Protein AF-A0AAN0JIW9-F1 (afdb_monomer_lite)

Structure (mmCIF, N/CA/C/O backbone):
data_AF-A0AAN0JIW9-F1
#
_entry.id   AF-A0AAN0JIW9-F1
#
loop_
_atom_site.group_PDB
_atom_site.id
_atom_site.type_symbol
_atom_site.label_atom_id
_atom_site.label_alt_id
_atom_site.label_comp_id
_atom_site.label_asym_id
_atom_site.label_entity_id
_atom_site.label_seq_id
_atom_site.pdbx_PDB_ins_code
_atom_site.Cartn_x
_atom_site.Cartn_y
_atom_site.Cartn_z
_atom_site.occupancy
_atom_site.B_iso_or_equiv
_atom_site.auth_seq_id
_atom_site.auth_comp_id
_atom_site.auth_asym_id
_atom_site.auth_atom_id
_atom_site.pdbx_PDB_model_num
ATOM 1 N N . MET A 1 1 ? 88.650 8.697 -18.182 1.00 42.62 1 MET A N 1
ATOM 2 C CA . MET A 1 1 ? 87.633 8.289 -19.179 1.00 42.62 1 MET A CA 1
ATOM 3 C C . MET A 1 1 ? 86.318 8.037 -18.457 1.00 42.62 1 MET A C 1
ATOM 5 O O . MET A 1 1 ? 86.250 7.143 -17.627 1.00 42.62 1 MET A O 1
ATOM 9 N N . GLN A 1 2 ? 85.323 8.894 -18.687 1.00 37.44 2 GLN A N 1
ATOM 10 C CA . GLN A 1 2 ? 84.011 8.845 -18.036 1.00 37.44 2 GLN A CA 1
ATOM 11 C C . GLN A 1 2 ? 83.142 7.731 -18.636 1.00 37.44 2 GLN A C 1
ATOM 13 O O . GLN A 1 2 ? 82.934 7.684 -19.847 1.00 37.44 2 GLN A O 1
ATOM 18 N N . TYR A 1 3 ? 82.604 6.868 -17.775 1.00 39.34 3 TYR A N 1
ATOM 19 C CA . TYR A 1 3 ? 81.569 5.895 -18.118 1.00 39.34 3 TYR A CA 1
ATOM 20 C C . TYR A 1 3 ? 80.253 6.621 -18.448 1.00 39.34 3 TYR A C 1
ATOM 22 O O . TYR A 1 3 ? 79.642 7.245 -17.580 1.00 39.34 3 TYR A O 1
ATOM 30 N N . ARG A 1 4 ? 79.785 6.525 -19.699 1.00 38.59 4 ARG A N 1
ATOM 31 C CA . ARG A 1 4 ? 78.405 6.876 -20.075 1.00 38.59 4 ARG A CA 1
ATOM 32 C C . ARG A 1 4 ? 77.489 5.696 -19.747 1.00 38.59 4 ARG A C 1
ATOM 34 O O . ARG A 1 4 ? 77.547 4.669 -20.415 1.00 38.59 4 ARG A O 1
ATOM 41 N N . MET A 1 5 ? 76.632 5.858 -18.742 1.00 40.59 5 MET A N 1
ATOM 42 C CA . MET A 1 5 ? 75.519 4.940 -18.484 1.00 40.59 5 MET A CA 1
ATOM 43 C C . MET A 1 5 ? 74.435 5.042 -19.572 1.00 40.59 5 MET A C 1
ATOM 45 O O . MET A 1 5 ? 74.217 6.130 -20.119 1.00 40.59 5 MET A O 1
ATOM 49 N N . PRO A 1 6 ? 73.718 3.943 -19.876 1.00 43.88 6 PRO A N 1
ATOM 50 C CA . PRO A 1 6 ? 72.612 3.965 -20.817 1.00 43.88 6 PRO A CA 1
ATOM 51 C C . PRO A 1 6 ? 71.404 4.721 -20.247 1.00 43.88 6 PRO A C 1
ATOM 53 O O . PRO A 1 6 ? 71.152 4.768 -19.042 1.00 43.88 6 PRO A O 1
ATOM 56 N N . ARG A 1 7 ? 70.676 5.359 -21.166 1.00 43.53 7 ARG A N 1
ATOM 57 C CA . ARG A 1 7 ? 69.535 6.245 -20.921 1.00 43.53 7 ARG A CA 1
ATOM 58 C C . ARG A 1 7 ? 68.443 5.538 -20.112 1.00 43.53 7 ARG A C 1
ATOM 60 O O . ARG A 1 7 ? 68.036 4.429 -20.443 1.00 43.53 7 ARG A O 1
ATOM 67 N N . LYS A 1 8 ? 67.937 6.242 -19.093 1.00 40.25 8 LYS A N 1
ATOM 68 C CA . LYS A 1 8 ? 66.734 5.905 -18.322 1.00 40.25 8 LYS A CA 1
ATOM 69 C C . LYS A 1 8 ? 65.598 5.506 -19.272 1.00 40.25 8 LYS A C 1
ATOM 71 O O . LYS A 1 8 ? 65.106 6.351 -20.018 1.00 40.25 8 LYS A O 1
ATOM 76 N N . PHE A 1 9 ? 65.157 4.250 -19.205 1.00 38.69 9 PHE A N 1
ATOM 77 C CA . PHE A 1 9 ? 63.830 3.871 -19.679 1.00 38.69 9 PHE A CA 1
ATOM 78 C C . PHE A 1 9 ? 62.812 4.673 -18.868 1.00 38.69 9 PHE A C 1
ATOM 80 O O . PHE A 1 9 ? 62.757 4.580 -17.639 1.00 38.69 9 PHE A O 1
ATOM 87 N N . SER A 1 10 ? 62.064 5.533 -19.551 1.00 42.56 10 SER A N 1
ATOM 88 C CA . SER A 1 10 ? 61.001 6.309 -18.938 1.00 42.56 10 SER A CA 1
ATOM 89 C C . SER A 1 10 ? 59.919 5.357 -18.433 1.00 42.56 10 SER A C 1
ATOM 91 O O . SER A 1 10 ? 59.437 4.476 -19.145 1.00 42.56 10 SER A O 1
ATOM 93 N N . LEU A 1 11 ? 59.528 5.547 -17.174 1.00 40.69 11 LEU A N 1
ATOM 94 C CA . LEU A 1 11 ? 58.302 5.003 -16.610 1.00 40.69 11 LEU A CA 1
ATOM 95 C C . LEU A 1 11 ? 57.127 5.560 -17.421 1.00 40.69 11 LEU A C 1
ATOM 97 O O . LEU A 1 11 ? 56.578 6.614 -17.099 1.00 40.69 11 LEU A O 1
ATOM 101 N N . CYS A 1 12 ? 56.734 4.854 -18.482 1.00 41.09 12 CYS A N 1
ATOM 102 C CA . CYS A 1 12 ? 55.455 5.057 -19.141 1.00 41.09 12 CYS A CA 1
ATOM 103 C C . CYS A 1 12 ? 54.357 4.601 -18.167 1.00 41.09 12 CYS A C 1
ATOM 105 O O . CYS A 1 12 ? 53.925 3.455 -18.146 1.00 41.09 12 CYS A O 1
ATOM 107 N N . SER A 1 13 ? 54.010 5.514 -17.256 1.00 45.62 13 SER A N 1
ATOM 108 C CA . SER A 1 13 ? 52.676 5.764 -16.721 1.00 45.62 13 SER A CA 1
ATOM 109 C C . SER A 1 13 ? 51.758 4.534 -16.642 1.00 45.62 13 SER A C 1
ATOM 111 O O . SER A 1 13 ? 51.043 4.188 -17.584 1.00 45.62 13 SER A O 1
ATOM 113 N N . LYS A 1 14 ? 51.647 3.951 -15.440 1.00 47.56 14 LYS A N 1
ATOM 114 C CA . LYS A 1 14 ? 50.572 3.002 -15.079 1.00 47.56 14 LYS A CA 1
ATOM 115 C C . LYS A 1 14 ? 49.162 3.530 -15.430 1.00 47.56 14 LYS A C 1
ATOM 117 O O . LYS A 1 14 ? 48.239 2.730 -15.567 1.00 47.56 14 LYS A O 1
ATOM 122 N N . LYS A 1 15 ? 48.982 4.853 -15.593 1.00 44.25 15 LYS A N 1
ATOM 123 C CA . LYS A 1 15 ? 47.737 5.469 -16.085 1.00 44.25 15 LYS A CA 1
ATOM 124 C C . LYS A 1 15 ? 47.498 5.184 -17.575 1.00 44.25 15 LYS A C 1
ATOM 126 O O . LYS A 1 15 ? 46.389 4.786 -17.910 1.00 44.25 15 LYS A O 1
ATOM 131 N N . HIS A 1 16 ? 48.512 5.291 -18.439 1.00 44.16 16 HIS A N 1
ATOM 132 C CA . HIS A 1 16 ? 48.378 4.967 -19.868 1.00 44.16 16 HIS A CA 1
ATOM 133 C C . HIS A 1 16 ? 48.121 3.476 -20.098 1.00 44.16 16 HIS A C 1
ATOM 135 O O . HIS A 1 16 ? 47.286 3.127 -20.926 1.00 44.16 16 HIS A O 1
ATOM 141 N N . PHE A 1 17 ? 48.738 2.596 -19.304 1.00 42.75 17 PHE A N 1
ATOM 142 C CA . PHE A 1 17 ? 48.470 1.158 -19.386 1.00 42.75 17 PHE A CA 1
ATOM 143 C C . PHE A 1 17 ? 47.023 0.814 -18.985 1.00 42.75 17 PHE A C 1
ATOM 145 O O . PHE A 1 17 ? 46.323 0.150 -19.746 1.00 42.75 17 PHE A O 1
ATOM 152 N N . LYS A 1 18 ? 46.516 1.346 -17.861 1.00 49.81 18 LYS A N 1
ATOM 153 C CA . LYS A 1 18 ? 45.107 1.162 -17.452 1.00 49.81 18 LYS A CA 1
ATOM 154 C C . LYS A 1 18 ? 44.111 1.759 -18.455 1.00 49.81 18 LYS A C 1
ATOM 156 O O . LYS A 1 18 ? 43.059 1.171 -18.690 1.00 49.81 18 LYS A O 1
ATOM 161 N N . GLN A 1 19 ? 44.438 2.904 -19.053 1.00 51.25 19 GLN A N 1
ATOM 162 C CA . GLN A 1 19 ? 43.612 3.538 -20.081 1.00 51.25 19 GLN A CA 1
ATOM 163 C C . GLN A 1 19 ? 43.587 2.703 -21.370 1.00 51.25 19 GLN A C 1
ATOM 165 O O . GLN A 1 19 ? 42.509 2.438 -21.893 1.00 51.25 19 GLN A O 1
ATOM 170 N N . SER A 1 20 ? 44.736 2.168 -21.795 1.00 52.69 20 SER A N 1
ATOM 171 C CA . SER A 1 20 ? 44.829 1.258 -22.944 1.00 52.69 20 SER A CA 1
ATOM 172 C C . SER A 1 20 ? 44.086 -0.066 -22.720 1.00 52.69 20 SER A C 1
ATOM 174 O O . SER A 1 20 ? 43.370 -0.524 -23.605 1.00 52.69 20 SER A O 1
ATOM 176 N N . GLN A 1 21 ? 44.157 -0.655 -21.519 1.00 54.72 21 GLN A N 1
ATOM 177 C CA . GLN A 1 21 ? 43.398 -1.864 -21.174 1.00 54.72 21 GLN A CA 1
ATOM 178 C C . GLN A 1 21 ? 41.886 -1.614 -21.190 1.00 54.72 21 GLN A C 1
ATOM 180 O O . GLN A 1 21 ? 41.125 -2.456 -21.670 1.00 54.72 21 GLN A O 1
ATOM 185 N N . LYS A 1 22 ? 41.446 -0.446 -20.706 1.00 58.47 22 LYS A N 1
ATOM 186 C CA . LYS A 1 22 ? 40.038 -0.039 -20.754 1.00 58.47 22 LYS A CA 1
ATOM 187 C C . LYS A 1 22 ? 39.561 0.144 -22.197 1.00 58.47 22 LYS A C 1
ATOM 189 O O . LYS A 1 22 ? 38.490 -0.347 -22.531 1.00 58.47 22 LYS A O 1
ATOM 194 N N . GLU A 1 23 ? 40.362 0.771 -23.057 1.00 57.78 23 GLU A N 1
ATOM 195 C CA . GLU A 1 23 ? 40.050 0.948 -24.484 1.00 57.78 23 GLU A CA 1
ATOM 196 C C . GLU A 1 23 ? 40.003 -0.378 -25.258 1.00 57.78 23 GLU A C 1
ATOM 198 O O . GLU A 1 23 ? 39.099 -0.586 -26.068 1.00 57.78 23 GLU A O 1
ATOM 203 N N . VAL A 1 24 ? 40.930 -1.305 -24.994 1.00 58.94 24 VAL A N 1
ATOM 204 C CA . VAL A 1 24 ? 40.930 -2.647 -25.605 1.00 58.94 24 VAL A CA 1
ATOM 205 C C . VAL A 1 24 ? 39.706 -3.452 -25.163 1.00 58.94 24 VAL A C 1
ATOM 207 O O . VAL A 1 24 ? 39.038 -4.055 -26.003 1.00 58.94 24 VAL A O 1
ATOM 210 N N . SER A 1 25 ? 39.373 -3.418 -23.870 1.00 61.28 25 SER A N 1
ATOM 211 C CA . SER A 1 25 ? 38.171 -4.057 -23.322 1.00 61.28 25 SER A CA 1
ATOM 212 C C . SER A 1 25 ? 36.894 -3.509 -23.972 1.00 61.28 25 SER A C 1
ATOM 214 O O . SER A 1 25 ? 36.059 -4.278 -24.440 1.00 61.28 25 SER A O 1
ATOM 216 N N . LEU A 1 26 ? 36.792 -2.184 -24.123 1.00 59.59 26 LEU A N 1
ATOM 217 C CA . LEU A 1 26 ? 35.643 -1.537 -24.762 1.00 59.59 26 LEU A CA 1
ATOM 218 C C . LEU A 1 26 ? 35.503 -1.934 -26.242 1.00 59.59 26 LEU A C 1
ATOM 220 O O . LEU A 1 26 ? 34.410 -2.254 -26.702 1.00 59.59 26 LEU A O 1
ATOM 224 N N . ARG A 1 27 ? 36.617 -1.993 -26.988 1.00 61.84 27 ARG A N 1
ATOM 225 C CA . ARG A 1 27 ? 36.624 -2.450 -28.392 1.00 61.84 27 ARG A CA 1
ATOM 226 C C . ARG A 1 27 ? 36.175 -3.905 -28.539 1.00 61.84 27 ARG A C 1
ATOM 228 O O . ARG A 1 27 ? 35.487 -4.231 -29.506 1.00 61.84 27 ARG A O 1
ATOM 235 N N . LEU A 1 28 ? 36.559 -4.781 -27.607 1.00 62.72 28 LEU A N 1
ATOM 236 C CA . LEU A 1 28 ? 36.108 -6.177 -27.587 1.00 62.72 28 LEU A CA 1
ATOM 237 C C . LEU A 1 28 ? 34.603 -6.276 -27.313 1.00 62.72 28 LEU A C 1
ATOM 239 O O . LEU A 1 28 ? 33.916 -7.050 -27.980 1.00 62.72 28 LEU A O 1
ATOM 243 N N . SER A 1 29 ? 34.078 -5.464 -26.397 1.00 69.19 29 SER A N 1
ATOM 244 C CA . SER A 1 29 ? 32.644 -5.431 -26.100 1.00 69.19 29 SER A CA 1
ATOM 245 C C . SER A 1 29 ? 31.810 -4.885 -27.266 1.00 69.19 29 SER A C 1
ATOM 247 O O . SER A 1 29 ? 30.782 -5.471 -27.596 1.00 69.19 29 SER A O 1
ATOM 249 N N . ILE A 1 30 ? 32.295 -3.871 -27.995 1.00 69.81 30 ILE A N 1
ATOM 250 C CA . ILE A 1 30 ? 31.642 -3.374 -29.223 1.00 69.81 30 ILE A CA 1
ATOM 251 C C . ILE A 1 30 ? 31.544 -4.479 -30.287 1.00 69.81 30 ILE A C 1
ATOM 253 O O . ILE A 1 30 ? 30.487 -4.671 -30.890 1.00 69.81 30 ILE A O 1
ATOM 257 N N . LYS A 1 31 ? 32.619 -5.256 -30.495 1.00 73.75 31 LYS A N 1
ATOM 258 C CA . LYS A 1 31 ? 32.589 -6.411 -31.413 1.00 73.75 31 LYS A CA 1
ATOM 259 C C . LYS A 1 31 ? 31.573 -7.466 -30.967 1.00 73.75 31 LYS A C 1
ATOM 261 O O . LYS A 1 31 ? 30.848 -7.995 -31.808 1.00 73.75 31 LYS A O 1
ATOM 266 N N . LYS A 1 32 ? 31.486 -7.744 -29.661 1.00 74.94 32 LYS A N 1
ATOM 267 C CA . LYS A 1 32 ? 30.489 -8.667 -29.096 1.00 74.94 32 LYS A CA 1
ATOM 268 C C . LYS A 1 32 ? 29.059 -8.177 -29.319 1.00 74.94 32 LYS A C 1
ATOM 270 O O . LYS A 1 32 ? 28.222 -8.965 -29.739 1.00 74.94 32 LYS A O 1
ATOM 275 N N . ILE A 1 33 ? 28.779 -6.892 -29.120 1.00 76.44 33 ILE A N 1
ATOM 276 C CA . ILE A 1 33 ? 27.449 -6.312 -29.369 1.00 76.44 33 ILE A CA 1
ATOM 277 C C . ILE A 1 33 ? 27.071 -6.382 -30.841 1.00 76.44 33 ILE A C 1
ATOM 279 O O . ILE A 1 33 ? 25.935 -6.716 -31.172 1.00 76.44 33 ILE A O 1
ATOM 283 N N . HIS A 1 34 ? 28.022 -6.107 -31.734 1.00 77.25 34 HIS A N 1
ATOM 284 C CA . HIS A 1 34 ? 27.792 -6.240 -33.166 1.00 77.25 34 HIS A CA 1
ATOM 285 C C . HIS A 1 34 ? 27.466 -7.691 -33.556 1.00 77.25 34 HIS A C 1
ATOM 287 O O . HIS A 1 34 ? 26.529 -7.934 -34.312 1.00 77.25 34 HIS A O 1
ATOM 293 N N . TYR A 1 35 ? 28.178 -8.662 -32.980 1.00 79.25 35 TYR A N 1
ATOM 294 C CA . TYR A 1 35 ? 27.878 -10.083 -33.153 1.00 79.25 35 TYR A CA 1
ATOM 295 C C . TYR A 1 35 ? 26.494 -10.468 -32.603 1.00 79.25 35 TYR A C 1
ATOM 297 O O . TYR A 1 35 ? 25.723 -11.130 -33.299 1.00 79.25 35 TYR A O 1
ATOM 305 N N . LEU A 1 36 ? 26.148 -10.013 -31.393 1.00 76.12 36 LEU A N 1
ATOM 306 C CA . LEU A 1 36 ? 24.828 -10.235 -30.793 1.00 76.12 36 LEU A CA 1
ATOM 307 C C . LEU A 1 36 ? 23.719 -9.651 -31.673 1.00 76.12 36 LEU A C 1
ATOM 309 O O . LEU A 1 36 ? 22.722 -10.320 -31.916 1.00 76.12 36 LEU A O 1
ATOM 313 N N . LYS A 1 37 ? 23.915 -8.448 -32.226 1.00 77.75 37 LYS A N 1
ATOM 314 C CA . LYS A 1 37 ? 22.978 -7.818 -33.165 1.00 77.75 37 LYS A CA 1
ATOM 315 C C . LYS A 1 37 ? 22.695 -8.700 -34.382 1.00 77.75 37 LYS A C 1
ATOM 317 O O . LYS A 1 37 ? 21.529 -8.905 -34.704 1.00 77.75 37 LYS A O 1
ATOM 322 N N . ILE A 1 38 ? 23.733 -9.228 -35.032 1.00 78.19 38 ILE A N 1
ATOM 323 C CA . ILE A 1 38 ? 23.578 -10.095 -36.212 1.00 78.19 38 ILE A CA 1
ATOM 324 C C . ILE A 1 38 ? 22.828 -11.378 -35.840 1.00 78.19 38 ILE A C 1
ATOM 326 O O . ILE A 1 38 ? 21.886 -11.759 -36.529 1.00 78.19 38 ILE A O 1
ATOM 330 N N . LYS A 1 39 ? 23.204 -12.028 -34.732 1.00 79.50 39 LYS A N 1
ATOM 331 C CA . LYS A 1 39 ? 22.553 -13.273 -34.300 1.00 79.50 39 LYS A CA 1
ATOM 332 C C . LYS A 1 39 ? 21.092 -13.087 -33.903 1.00 79.50 39 LYS A C 1
ATOM 334 O O . LYS A 1 39 ? 20.269 -13.930 -34.231 1.00 79.50 39 LYS A O 1
ATOM 339 N N . ILE A 1 40 ? 20.762 -11.980 -33.247 1.00 80.44 40 ILE A N 1
ATOM 340 C CA . ILE A 1 40 ? 19.384 -11.664 -32.861 1.00 80.44 40 ILE A CA 1
ATOM 341 C C . ILE A 1 40 ? 18.521 -11.385 -34.087 1.00 80.44 40 ILE A C 1
ATOM 343 O O . ILE A 1 40 ? 17.372 -11.788 -34.107 1.00 80.44 40 ILE A O 1
ATOM 347 N N . GLN A 1 41 ? 19.061 -10.764 -35.140 1.00 77.81 41 GLN A N 1
ATOM 348 C CA . GLN A 1 41 ? 18.323 -10.604 -36.400 1.00 77.81 41 GLN A CA 1
ATOM 349 C C . GLN A 1 41 ? 18.020 -11.942 -37.093 1.00 77.81 41 GLN A C 1
ATOM 351 O O . GLN A 1 41 ? 17.082 -12.017 -37.881 1.00 77.81 41 GLN A O 1
ATOM 356 N N . GLN A 1 42 ? 18.804 -12.987 -36.814 1.00 78.56 42 GLN A N 1
ATOM 357 C CA . GLN A 1 42 ? 18.609 -14.334 -37.357 1.00 78.56 42 GLN A CA 1
ATOM 358 C C . GLN A 1 42 ? 17.660 -15.196 -36.510 1.00 78.56 42 GLN A C 1
ATOM 360 O O . GLN A 1 42 ? 17.225 -16.246 -36.976 1.00 78.56 42 GLN A O 1
ATOM 365 N N . GLN A 1 43 ? 17.344 -14.784 -35.279 1.00 78.56 43 GLN A N 1
ATOM 366 C CA . GLN A 1 43 ? 16.470 -15.515 -34.362 1.00 78.56 43 GLN A CA 1
ATOM 367 C C . GLN A 1 43 ? 15.158 -14.754 -34.141 1.00 78.56 43 GLN A C 1
ATOM 369 O O . GLN A 1 43 ? 15.135 -13.529 -34.080 1.00 78.56 43 GLN A O 1
ATOM 374 N N . GLN A 1 44 ? 14.043 -15.473 -34.010 1.00 78.94 44 GLN A N 1
ATOM 375 C CA . GLN A 1 44 ? 12.772 -14.842 -33.652 1.00 78.94 44 GLN A CA 1
ATOM 376 C C . GLN A 1 44 ? 12.752 -14.529 -32.153 1.00 78.94 44 GLN A C 1
ATOM 378 O O . GLN A 1 44 ? 13.012 -15.400 -31.324 1.00 78.94 44 GLN A O 1
ATOM 383 N N . LEU A 1 45 ? 12.451 -13.275 -31.810 1.00 82.00 45 LEU A N 1
ATOM 384 C CA . LEU A 1 45 ? 12.195 -12.876 -30.428 1.00 82.00 45 LEU A CA 1
ATOM 385 C C . LEU A 1 45 ? 10.857 -13.456 -29.940 1.00 82.00 45 LEU A C 1
ATOM 387 O O . LEU A 1 45 ? 9.976 -13.721 -30.764 1.00 82.00 45 LEU A O 1
ATOM 391 N N . PRO A 1 46 ? 10.674 -13.617 -28.615 1.00 82.12 46 PRO A N 1
ATOM 392 C CA . PRO A 1 46 ? 9.387 -14.003 -28.051 1.00 82.12 46 PRO A CA 1
ATOM 393 C C . PRO A 1 46 ? 8.268 -13.050 -28.490 1.00 82.12 46 PRO A C 1
ATOM 395 O O . PRO A 1 46 ? 8.503 -11.874 -28.786 1.00 82.12 46 PRO A O 1
ATOM 398 N N . GLN A 1 47 ? 7.035 -13.559 -28.531 1.00 78.12 47 GLN A N 1
ATOM 399 C CA . GLN A 1 47 ? 5.868 -12.793 -28.968 1.00 78.12 47 GLN A CA 1
ATOM 400 C C . GLN A 1 47 ? 5.768 -11.468 -28.188 1.00 78.12 47 GLN A C 1
ATOM 402 O O . GLN A 1 47 ? 6.023 -11.439 -26.987 1.00 78.12 47 GLN A O 1
ATOM 407 N N . GLN A 1 48 ? 5.402 -10.376 -28.873 1.00 84.31 48 GLN A N 1
ATOM 408 C CA . GLN A 1 48 ? 5.325 -9.000 -28.341 1.00 84.31 48 GLN A CA 1
ATOM 409 C C . GLN A 1 48 ? 6.667 -8.290 -28.079 1.00 84.31 48 GLN A C 1
ATOM 411 O O . GLN A 1 48 ? 6.657 -7.101 -27.760 1.00 84.31 48 GLN A O 1
ATOM 416 N N . TRP A 1 49 ? 7.818 -8.945 -28.248 1.00 88.12 49 TRP A N 1
ATOM 417 C CA . TRP A 1 49 ? 9.123 -8.295 -28.113 1.00 88.12 49 TRP A CA 1
ATOM 418 C C . TRP A 1 49 ? 9.687 -7.839 -29.459 1.00 88.12 49 TRP A C 1
ATOM 420 O O . TRP A 1 49 ? 9.706 -8.581 -30.437 1.00 88.12 49 TRP A O 1
ATOM 430 N N . VAL A 1 50 ? 10.205 -6.611 -29.494 1.00 85.94 50 VAL A N 1
ATOM 431 C CA . VAL A 1 50 ? 10.848 -6.025 -30.677 1.00 85.94 50 VAL A CA 1
ATOM 432 C C . VAL A 1 50 ? 12.228 -5.497 -30.312 1.00 85.94 50 VAL A C 1
ATOM 434 O O . VAL A 1 50 ? 12.398 -4.797 -29.311 1.00 85.94 50 VAL A O 1
ATOM 437 N N . SER A 1 51 ? 13.225 -5.793 -31.145 1.00 84.12 51 SER A N 1
ATOM 438 C CA . SER A 1 51 ? 14.556 -5.196 -31.038 1.00 84.12 51 SER A CA 1
ATOM 439 C C . SER A 1 51 ? 14.603 -3.835 -31.732 1.00 84.12 51 SER A C 1
ATOM 441 O O . SER A 1 51 ? 14.341 -3.728 -32.930 1.00 84.12 51 SER A O 1
ATOM 443 N N . LEU A 1 52 ? 15.019 -2.807 -31.002 1.00 78.00 52 LEU A N 1
ATOM 444 C CA . LEU A 1 52 ? 15.367 -1.491 -31.516 1.00 78.00 52 LEU A CA 1
ATOM 445 C C . LEU A 1 52 ? 16.886 -1.324 -31.456 1.00 78.00 52 LEU A C 1
ATOM 447 O O . LEU A 1 52 ? 17.496 -1.303 -30.385 1.00 78.00 52 LEU A O 1
ATOM 451 N N . PHE A 1 53 ? 17.508 -1.171 -32.621 1.00 68.75 53 PHE A N 1
ATOM 452 C CA . PHE A 1 53 ? 18.936 -0.891 -32.713 1.00 68.75 53 PHE A CA 1
ATOM 453 C C . PHE A 1 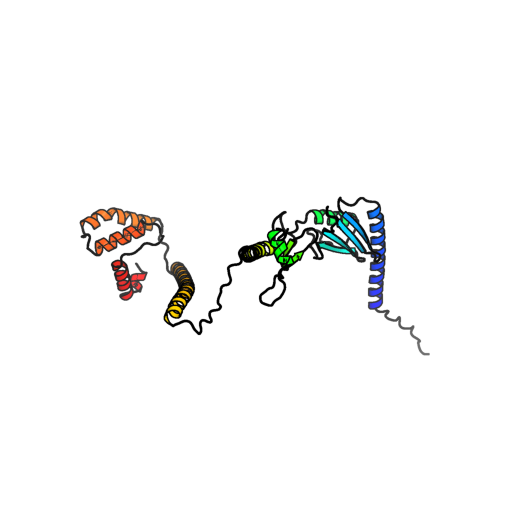53 ? 19.149 0.616 -32.797 1.00 68.75 53 PHE A C 1
ATOM 455 O O . PHE A 1 53 ? 18.705 1.260 -33.744 1.00 68.75 53 PHE A O 1
ATOM 462 N N . THR A 1 54 ? 19.848 1.184 -31.817 1.00 63.22 54 THR A N 1
ATOM 463 C CA . THR A 1 54 ? 20.225 2.603 -31.857 1.00 63.22 54 THR A CA 1
ATOM 464 C C . THR A 1 54 ? 21.615 2.776 -32.468 1.00 63.22 54 THR A C 1
ATOM 466 O O . THR A 1 54 ? 22.440 1.863 -32.437 1.00 63.22 54 THR A O 1
ATOM 469 N N . ALA A 1 55 ? 21.906 3.966 -33.002 1.00 57.97 55 ALA A N 1
ATOM 470 C CA . ALA A 1 55 ? 23.199 4.283 -33.620 1.00 57.97 55 ALA A CA 1
ATOM 471 C C . ALA A 1 55 ? 24.403 4.221 -32.650 1.00 57.97 55 ALA A C 1
ATOM 473 O O . ALA A 1 55 ? 25.545 4.268 -33.092 1.00 57.97 55 ALA A O 1
ATOM 474 N N . LYS A 1 56 ? 24.167 4.118 -31.334 1.00 63.09 56 LYS A N 1
ATOM 475 C CA . LYS A 1 56 ? 25.182 4.227 -30.272 1.00 63.09 56 LYS A CA 1
ATOM 476 C C . LYS A 1 56 ? 25.648 2.876 -29.697 1.00 63.09 56 LYS A C 1
ATOM 478 O O . LYS A 1 56 ? 25.919 2.808 -28.510 1.00 63.09 56 LYS A O 1
ATOM 483 N N . ASN A 1 57 ? 25.680 1.799 -30.491 1.00 73.81 57 ASN A N 1
ATOM 484 C CA . ASN A 1 57 ? 26.040 0.441 -30.026 1.00 73.81 57 ASN A CA 1
ATOM 485 C C . ASN A 1 57 ? 25.260 -0.031 -28.775 1.00 73.81 57 ASN A C 1
ATOM 487 O O . ASN A 1 57 ? 25.770 -0.803 -27.969 1.00 73.81 57 ASN A O 1
ATOM 491 N N . ILE A 1 58 ? 24.021 0.432 -28.605 1.00 82.12 58 ILE A N 1
ATOM 492 C CA . ILE A 1 58 ? 23.124 -0.005 -27.531 1.00 82.12 58 ILE A CA 1
ATOM 493 C C . ILE A 1 58 ? 22.069 -0.910 -28.159 1.00 82.12 58 ILE A C 1
ATOM 495 O O . ILE A 1 58 ? 21.409 -0.515 -29.132 1.00 82.12 58 ILE A O 1
ATOM 499 N N . LEU A 1 59 ? 21.906 -2.108 -27.594 1.00 85.44 59 LEU A N 1
ATOM 500 C CA . LEU A 1 59 ? 20.816 -3.014 -27.949 1.00 85.44 59 LEU A CA 1
ATOM 501 C C . LEU A 1 59 ? 19.641 -2.716 -27.030 1.00 85.44 59 LEU A C 1
ATOM 503 O O . LEU A 1 59 ? 19.790 -2.721 -25.809 1.00 85.44 59 LEU A O 1
ATOM 507 N N . LYS A 1 60 ? 18.473 -2.447 -27.605 1.00 87.50 60 LYS A N 1
ATOM 508 C CA . LYS A 1 60 ? 17.257 -2.211 -26.837 1.00 87.50 60 LYS A CA 1
ATOM 509 C C . LYS A 1 60 ? 16.184 -3.189 -27.285 1.00 87.50 60 LYS A C 1
ATOM 511 O O . LYS A 1 60 ? 15.952 -3.339 -28.477 1.00 87.50 60 LYS A O 1
ATOM 516 N N . PHE A 1 61 ? 15.518 -3.818 -26.333 1.00 89.44 61 PHE A N 1
ATOM 517 C CA . PHE A 1 61 ? 14.398 -4.721 -26.551 1.00 89.44 61 PHE A CA 1
ATOM 518 C C . PHE A 1 61 ? 13.191 -4.131 -25.844 1.00 89.44 61 PHE A C 1
ATOM 520 O O . PHE A 1 61 ? 13.253 -3.813 -24.655 1.00 89.44 61 PHE A O 1
ATOM 527 N N . CYS A 1 62 ? 12.111 -3.939 -26.584 1.00 88.75 62 CYS A N 1
ATOM 528 C CA . CYS A 1 62 ? 10.884 -3.361 -26.070 1.00 88.75 62 CYS A CA 1
ATOM 529 C C . CYS A 1 62 ? 9.774 -4.397 -26.145 1.00 88.75 62 CYS A C 1
ATOM 531 O O . CYS A 1 62 ? 9.570 -4.988 -27.205 1.00 88.75 62 CYS A O 1
ATOM 533 N N . LYS A 1 63 ? 9.031 -4.561 -25.052 1.00 89.06 63 LYS A N 1
ATOM 534 C CA . LYS A 1 63 ? 7.776 -5.308 -25.073 1.00 89.06 63 LYS A CA 1
ATOM 535 C C . LYS A 1 63 ? 6.641 -4.367 -25.452 1.00 89.06 63 LYS A C 1
ATOM 537 O O . LYS A 1 63 ? 6.429 -3.350 -24.782 1.00 89.06 63 LYS A O 1
ATOM 542 N N . ILE A 1 64 ? 5.936 -4.696 -26.525 1.00 85.75 64 ILE A N 1
ATOM 543 C CA . ILE A 1 64 ? 4.813 -3.937 -27.067 1.00 85.75 64 ILE A CA 1
ATOM 544 C C . ILE A 1 64 ? 3.518 -4.588 -26.584 1.00 85.75 64 ILE A C 1
ATOM 546 O O . ILE A 1 64 ? 3.308 -5.786 -26.724 1.00 85.75 64 ILE A O 1
ATOM 550 N N . THR A 1 65 ? 2.665 -3.798 -25.951 1.00 81.88 65 THR A N 1
ATOM 551 C CA . THR A 1 65 ? 1.316 -4.222 -25.551 1.00 81.88 65 THR A CA 1
ATOM 552 C C . THR A 1 65 ? 0.370 -4.220 -26.748 1.00 81.88 65 THR A C 1
ATOM 554 O O . THR A 1 65 ? 0.680 -3.612 -27.763 1.00 81.88 65 THR A O 1
ATOM 557 N N . GLU A 1 66 ? -0.793 -4.858 -26.626 1.00 76.88 66 GLU A N 1
ATOM 558 C CA . GLU A 1 66 ? -1.805 -4.920 -27.699 1.00 76.88 66 GLU A CA 1
ATOM 559 C C . GLU A 1 66 ? -2.256 -3.530 -28.196 1.00 76.88 66 GLU A C 1
ATOM 561 O O . GLU A 1 66 ? -2.633 -3.389 -29.352 1.00 76.88 66 GLU A O 1
ATOM 566 N N . ASP A 1 67 ? -2.128 -2.493 -27.360 1.00 76.94 67 ASP A N 1
ATOM 567 C CA . ASP A 1 67 ? -2.409 -1.089 -27.699 1.00 76.94 67 ASP A CA 1
ATOM 568 C C . ASP A 1 67 ? -1.225 -0.361 -28.386 1.00 76.94 67 ASP A C 1
ATOM 570 O O . ASP A 1 67 ? -1.132 0.868 -28.316 1.00 76.94 67 ASP A O 1
ATOM 574 N N . ASP A 1 68 ? -0.244 -1.083 -28.936 1.00 78.69 68 ASP A N 1
ATOM 575 C CA . ASP A 1 68 ? 1.008 -0.550 -29.512 1.00 78.69 68 ASP A CA 1
ATOM 576 C C . ASP A 1 68 ? 1.859 0.306 -28.550 1.00 78.69 68 ASP A C 1
ATOM 578 O O . ASP A 1 68 ? 2.747 1.070 -28.945 1.00 78.69 68 ASP A O 1
ATOM 582 N N . LYS A 1 69 ? 1.635 0.176 -27.239 1.00 81.50 69 LYS A N 1
ATOM 583 C CA . LYS A 1 69 ? 2.407 0.894 -26.216 1.00 81.50 69 LYS A CA 1
ATOM 584 C C . LYS A 1 69 ? 3.546 0.047 -25.682 1.00 81.50 69 LYS A C 1
ATOM 586 O O . LYS A 1 69 ? 3.378 -1.140 -25.406 1.00 81.50 69 LYS A O 1
ATOM 591 N N . VAL A 1 70 ? 4.683 0.684 -25.427 1.00 83.75 70 VAL A N 1
ATOM 592 C CA . VAL A 1 70 ? 5.837 0.034 -24.799 1.00 83.75 70 VAL A CA 1
ATOM 593 C C . VAL A 1 70 ? 5.599 -0.123 -23.295 1.00 83.75 70 VAL A C 1
ATOM 595 O O . VAL A 1 70 ? 5.414 0.870 -22.594 1.00 83.75 70 VAL A O 1
ATOM 598 N N . SER A 1 71 ? 5.627 -1.358 -22.793 1.00 84.62 71 SER A N 1
ATOM 599 C CA . SER A 1 71 ? 5.507 -1.664 -21.359 1.00 84.62 71 SER A CA 1
ATOM 600 C C . SER A 1 71 ? 6.879 -1.816 -20.699 1.00 84.62 71 SER A C 1
ATOM 602 O O . SER A 1 71 ? 7.208 -1.077 -19.768 1.00 84.62 71 SER A O 1
ATOM 604 N N . TYR A 1 72 ? 7.701 -2.722 -21.228 1.00 88.50 72 TYR A N 1
ATOM 605 C CA . TYR A 1 72 ? 9.056 -2.994 -20.750 1.00 88.50 72 TYR A CA 1
ATOM 606 C C . TYR A 1 72 ? 10.103 -2.546 -21.763 1.00 88.50 72 TYR A C 1
ATOM 608 O O . TYR A 1 72 ? 9.900 -2.620 -22.974 1.00 88.50 72 TYR A O 1
ATOM 616 N N . CYS A 1 73 ? 11.247 -2.105 -21.252 1.00 89.19 73 CYS A N 1
ATOM 617 C CA . CYS A 1 73 ? 12.445 -1.825 -22.030 1.00 89.19 73 CYS A CA 1
ATOM 618 C C . CYS A 1 73 ? 13.643 -2.495 -21.361 1.00 89.19 73 CYS A C 1
ATOM 620 O O . CYS A 1 73 ? 14.082 -2.054 -20.297 1.00 89.19 73 CYS A O 1
ATOM 622 N N . PHE A 1 74 ? 14.191 -3.513 -22.011 1.00 90.56 74 PHE A N 1
ATOM 623 C CA . PHE A 1 74 ? 15.465 -4.130 -21.672 1.00 90.56 74 PHE A CA 1
ATOM 624 C C . PHE A 1 74 ? 16.568 -3.487 -22.518 1.00 90.56 74 PHE A C 1
ATOM 626 O O . PHE A 1 74 ? 16.477 -3.448 -23.743 1.00 90.56 74 PHE A O 1
ATOM 633 N N . THR A 1 75 ? 17.578 -2.907 -21.872 1.00 88.69 75 THR A N 1
ATOM 634 C CA . THR A 1 75 ? 18.645 -2.151 -22.543 1.00 88.69 75 THR A CA 1
ATOM 635 C C . THR A 1 75 ? 20.000 -2.739 -22.193 1.00 88.69 75 THR A C 1
ATOM 637 O O . THR A 1 75 ? 20.299 -2.914 -21.016 1.00 88.69 75 THR A O 1
ATOM 640 N N . VAL A 1 76 ? 20.814 -2.994 -23.216 1.00 87.94 76 VAL A N 1
ATOM 641 C CA . VAL A 1 76 ? 22.177 -3.524 -23.121 1.00 87.94 76 VAL A CA 1
ATOM 642 C C . VAL A 1 76 ? 23.156 -2.474 -23.629 1.00 87.94 76 VAL A C 1
ATOM 644 O O . VAL A 1 76 ? 23.055 -2.017 -24.772 1.00 87.94 76 VAL A O 1
ATOM 647 N N . HIS A 1 77 ? 24.103 -2.101 -22.779 1.00 85.94 77 HIS A N 1
ATOM 648 C CA . HIS A 1 77 ? 25.122 -1.097 -23.049 1.00 85.94 77 HIS A CA 1
ATOM 649 C C . HIS A 1 77 ? 26.383 -1.670 -23.693 1.00 85.94 77 HIS A C 1
ATOM 651 O O . HIS A 1 77 ? 26.597 -2.879 -23.737 1.00 85.94 77 HIS A O 1
ATOM 657 N N . GLU A 1 78 ? 27.246 -0.757 -24.154 1.00 82.00 78 GLU A N 1
ATOM 658 C CA . GLU A 1 78 ? 28.535 -1.053 -24.786 1.00 82.00 78 GLU A CA 1
ATOM 659 C C . GLU A 1 78 ? 29.456 -1.942 -23.952 1.00 82.00 78 GLU A C 1
ATOM 661 O O . GLU A 1 78 ? 30.220 -2.725 -24.502 1.00 82.00 78 GLU A O 1
ATOM 666 N N . ASP A 1 79 ? 29.391 -1.833 -22.629 1.00 82.00 79 ASP A N 1
ATOM 667 C CA . ASP A 1 79 ? 30.187 -2.607 -21.677 1.00 82.00 79 ASP A CA 1
ATOM 668 C C . ASP A 1 79 ? 29.547 -3.951 -21.293 1.00 82.00 79 ASP A C 1
ATOM 670 O O . ASP A 1 79 ? 30.045 -4.629 -20.389 1.00 82.00 79 ASP A O 1
ATOM 674 N N . LEU A 1 80 ? 28.482 -4.333 -22.008 1.00 82.38 80 LEU A N 1
ATOM 675 C CA . LEU A 1 80 ? 27.621 -5.489 -21.767 1.00 82.38 80 LEU A CA 1
ATOM 676 C C . LEU A 1 80 ? 26.790 -5.384 -20.487 1.00 82.38 80 LEU A C 1
ATOM 678 O O . LEU A 1 80 ? 26.092 -6.343 -20.170 1.00 82.38 80 LEU A O 1
ATOM 682 N N . SER A 1 81 ? 26.825 -4.249 -19.779 1.00 86.25 81 SER A N 1
ATOM 683 C CA . SER A 1 81 ? 25.913 -4.017 -18.663 1.00 86.25 81 SER A CA 1
ATOM 684 C C . SER A 1 81 ? 24.484 -3.864 -19.162 1.00 86.25 81 SER A C 1
ATOM 686 O O . SER A 1 81 ? 24.245 -3.406 -20.286 1.00 86.25 81 SER A O 1
ATOM 688 N N . PHE A 1 82 ? 23.518 -4.244 -18.333 1.00 87.88 82 PHE A N 1
ATOM 689 C CA . PHE A 1 82 ? 22.120 -4.109 -18.700 1.00 87.88 82 PHE A CA 1
ATOM 690 C C . PHE A 1 82 ? 21.252 -3.561 -17.577 1.00 87.88 82 PHE A C 1
ATOM 692 O O . PHE A 1 82 ? 21.595 -3.565 -16.394 1.00 87.88 82 PHE A O 1
ATOM 699 N N . TYR A 1 83 ? 20.085 -3.071 -17.969 1.00 88.25 83 TYR A N 1
ATOM 700 C CA . TYR A 1 83 ? 18.998 -2.807 -17.045 1.00 88.25 83 TYR A CA 1
ATOM 701 C C . TYR A 1 83 ? 17.657 -3.022 -17.728 1.00 88.25 83 TYR A C 1
ATOM 703 O O . TYR A 1 83 ? 17.524 -2.924 -18.953 1.00 88.25 83 TYR A O 1
ATOM 711 N N . VAL A 1 84 ? 16.641 -3.252 -16.905 1.00 89.81 84 VAL A N 1
ATOM 712 C CA . VAL A 1 84 ? 15.252 -3.296 -17.342 1.00 89.81 84 VAL A CA 1
ATOM 713 C C . VAL A 1 84 ? 14.515 -2.113 -16.739 1.00 89.81 84 VAL A C 1
ATOM 715 O O . VAL A 1 84 ? 14.711 -1.746 -15.579 1.00 89.81 84 VAL A O 1
ATOM 718 N N . THR A 1 85 ? 13.675 -1.483 -17.549 1.00 88.25 85 THR A N 1
ATOM 719 C CA . THR A 1 85 ? 12.766 -0.432 -17.101 1.00 88.25 85 THR A CA 1
ATOM 720 C C . THR A 1 85 ? 11.327 -0.789 -17.426 1.00 88.25 85 THR A C 1
ATOM 722 O O . THR A 1 85 ? 11.042 -1.373 -18.471 1.00 88.25 85 THR A O 1
ATOM 725 N N . TYR A 1 86 ? 10.427 -0.379 -16.538 1.00 87.44 86 TYR A N 1
ATOM 726 C CA . TYR A 1 86 ? 8.988 -0.348 -16.753 1.00 87.44 86 TYR A CA 1
ATOM 727 C C . TYR A 1 86 ? 8.510 1.100 -16.608 1.00 87.44 86 TYR A C 1
ATOM 729 O O . TYR A 1 86 ? 8.673 1.711 -15.546 1.00 87.44 86 TYR A O 1
ATOM 737 N N . CYS A 1 87 ? 7.959 1.676 -17.679 1.00 75.31 87 CYS A N 1
ATOM 738 C CA . CYS A 1 87 ? 7.486 3.071 -17.716 1.00 75.31 87 CYS A CA 1
ATOM 739 C C . CYS A 1 87 ? 8.496 4.080 -17.136 1.00 75.31 87 CYS A C 1
ATOM 741 O O . CYS A 1 87 ? 8.149 4.901 -16.285 1.00 75.31 87 CYS A O 1
ATOM 743 N N . SER A 1 88 ? 9.757 3.966 -17.568 1.00 75.38 88 SER A N 1
ATOM 744 C CA . SER A 1 88 ? 10.904 4.787 -17.140 1.00 75.38 88 SER A CA 1
ATOM 745 C C . SER A 1 88 ? 11.438 4.535 -15.725 1.00 75.38 88 SER A C 1
ATOM 747 O O . SER A 1 88 ? 12.435 5.143 -15.348 1.00 75.38 88 SER A O 1
ATOM 749 N N . ASN A 1 89 ? 10.841 3.624 -14.954 1.00 81.69 89 ASN A N 1
ATOM 750 C CA . ASN A 1 89 ? 11.379 3.217 -13.657 1.00 81.69 89 ASN A CA 1
ATOM 751 C C . ASN A 1 89 ? 12.232 1.964 -13.818 1.00 81.69 89 ASN A C 1
ATOM 753 O O . ASN A 1 89 ? 11.795 1.001 -14.449 1.00 81.69 89 ASN A O 1
ATOM 757 N N . ARG A 1 90 ? 13.433 1.967 -13.239 1.00 86.25 90 ARG A N 1
ATOM 758 C CA . ARG A 1 90 ? 14.306 0.789 -13.223 1.00 86.25 90 ARG A CA 1
ATOM 759 C C . ARG A 1 90 ? 13.688 -0.292 -12.338 1.00 86.25 90 ARG A C 1
ATOM 761 O O . ARG A 1 90 ? 13.208 0.012 -11.248 1.00 86.25 90 ARG A O 1
ATOM 768 N N . ILE A 1 91 ? 13.683 -1.525 -12.832 1.00 86.88 91 ILE A N 1
ATOM 769 C CA . ILE A 1 91 ? 13.225 -2.700 -12.091 1.00 86.88 91 ILE A CA 1
ATOM 770 C C . ILE A 1 91 ? 14.369 -3.698 -11.962 1.00 86.88 91 ILE A C 1
ATOM 772 O O . ILE A 1 91 ? 15.219 -3.802 -12.848 1.00 86.88 91 ILE A O 1
ATOM 776 N N . GLU A 1 92 ? 14.382 -4.406 -10.842 1.00 82.31 92 GLU A N 1
ATOM 777 C CA . GLU A 1 92 ? 15.307 -5.505 -10.595 1.00 82.31 92 GLU A CA 1
ATOM 778 C C . GLU A 1 92 ? 14.696 -6.796 -11.139 1.00 82.31 92 GLU A C 1
ATOM 780 O O . GLU A 1 92 ? 13.496 -7.042 -10.985 1.00 82.31 92 GLU A O 1
ATOM 785 N N . VAL A 1 93 ? 15.522 -7.590 -11.817 1.00 78.25 93 VAL A N 1
ATOM 786 C CA . VAL A 1 93 ? 15.153 -8.910 -12.329 1.00 78.25 93 VAL A CA 1
ATOM 787 C C . VAL A 1 93 ? 15.797 -9.926 -11.395 1.00 78.25 93 VAL A C 1
ATOM 789 O O . VAL A 1 93 ? 17.020 -9.974 -11.283 1.00 78.25 93 VAL A O 1
ATOM 792 N N . ASN A 1 94 ? 14.976 -10.683 -10.670 1.00 69.56 94 ASN A N 1
ATOM 793 C CA . ASN A 1 94 ? 15.466 -11.662 -9.702 1.00 69.56 94 ASN A CA 1
ATOM 794 C C . ASN A 1 94 ? 16.190 -12.812 -10.419 1.00 69.56 94 ASN A C 1
ATOM 796 O O . ASN A 1 94 ? 15.745 -13.254 -11.473 1.00 69.56 94 ASN A O 1
ATOM 800 N N . GLY A 1 95 ? 17.264 -13.330 -9.816 1.00 64.19 95 GLY A N 1
ATOM 801 C CA . GLY A 1 95 ? 17.938 -14.548 -10.285 1.00 64.19 95 GLY A CA 1
ATOM 802 C C . GLY A 1 95 ? 18.981 -14.352 -11.388 1.00 64.19 95 GLY A C 1
ATOM 803 O O . GLY A 1 95 ? 19.541 -15.338 -11.854 1.00 64.19 95 GLY A O 1
ATOM 804 N N . ILE A 1 96 ? 19.277 -13.110 -11.784 1.00 65.88 96 ILE A N 1
ATOM 805 C CA . ILE A 1 96 ? 20.347 -12.798 -12.740 1.00 65.88 96 ILE A CA 1
ATOM 806 C C . ILE A 1 96 ? 21.408 -11.988 -12.001 1.00 65.88 96 ILE A C 1
ATOM 808 O O . ILE A 1 96 ? 21.340 -10.764 -11.922 1.00 65.88 96 ILE A O 1
ATOM 812 N N . GLU A 1 97 ? 22.346 -12.705 -11.382 1.00 57.09 97 GLU A N 1
ATOM 813 C CA . GLU A 1 97 ? 23.437 -12.132 -10.577 1.00 57.09 97 GLU A CA 1
ATOM 814 C C . GLU A 1 97 ? 24.535 -11.495 -11.445 1.00 57.09 97 GLU A C 1
ATOM 816 O O . GLU A 1 97 ? 25.288 -10.638 -10.979 1.00 57.09 97 GLU A O 1
ATOM 821 N N . ASP A 1 98 ? 24.602 -11.864 -12.726 1.00 55.00 98 ASP A N 1
ATOM 822 C CA . ASP A 1 98 ? 25.593 -11.342 -13.655 1.00 55.00 98 ASP A CA 1
ATOM 823 C C . ASP A 1 98 ? 25.184 -9.957 -14.163 1.00 55.00 98 ASP A C 1
ATOM 825 O O . ASP A 1 98 ? 24.317 -9.816 -15.021 1.00 55.00 98 ASP A O 1
ATOM 829 N N . GLU A 1 99 ? 25.876 -8.910 -13.707 1.00 66.81 99 GLU A N 1
ATOM 830 C CA . GLU A 1 99 ? 25.695 -7.538 -14.209 1.00 66.81 99 GLU A CA 1
ATOM 831 C C . GLU A 1 99 ? 25.968 -7.399 -15.722 1.00 66.81 99 GLU A C 1
ATOM 833 O O . GLU A 1 99 ? 25.719 -6.332 -16.289 1.00 66.81 99 GLU A O 1
ATOM 838 N N . LYS A 1 100 ? 26.510 -8.437 -16.384 1.00 76.56 100 LYS A N 1
ATOM 839 C CA . LYS A 1 100 ? 26.959 -8.400 -17.780 1.00 76.56 100 LYS A CA 1
ATOM 840 C C . LYS A 1 100 ? 26.443 -9.555 -18.624 1.00 76.56 100 LYS A C 1
ATOM 842 O O . LYS A 1 100 ? 26.482 -10.712 -18.232 1.00 76.56 100 LYS A O 1
ATOM 847 N N . ILE A 1 101 ? 26.097 -9.234 -19.865 1.00 79.44 101 ILE A N 1
ATOM 848 C CA . ILE A 1 101 ? 25.646 -10.209 -20.858 1.00 79.44 101 ILE A CA 1
ATOM 849 C C . ILE A 1 101 ? 26.832 -10.992 -21.422 1.00 79.44 101 ILE A C 1
ATOM 851 O O . ILE A 1 101 ? 27.674 -10.442 -22.139 1.00 79.44 101 ILE A O 1
ATOM 855 N N . ALA A 1 102 ? 26.886 -12.290 -21.120 1.00 74.62 102 ALA A N 1
ATOM 856 C CA . ALA A 1 102 ? 27.927 -13.189 -21.611 1.00 74.62 102 ALA A CA 1
ATOM 857 C C . ALA A 1 102 ? 27.621 -13.730 -23.017 1.00 74.62 102 ALA A C 1
ATOM 859 O O . ALA A 1 102 ? 28.513 -13.762 -23.873 1.00 74.62 102 ALA A O 1
ATOM 860 N N . ASN A 1 103 ? 26.371 -14.133 -23.267 1.00 78.62 103 ASN A N 1
ATOM 861 C CA . ASN A 1 103 ? 25.931 -14.740 -24.521 1.00 78.62 103 ASN A CA 1
ATOM 862 C C . ASN A 1 103 ? 24.494 -14.310 -24.896 1.00 78.62 103 ASN A C 1
ATOM 864 O O . ASN A 1 103 ? 23.868 -13.490 -24.226 1.00 78.62 103 ASN A O 1
ATOM 868 N N . ILE A 1 104 ? 23.995 -14.826 -26.023 1.00 81.38 104 ILE A N 1
ATOM 869 C CA . ILE A 1 104 ? 22.634 -14.539 -26.495 1.00 81.38 104 ILE A CA 1
ATOM 870 C C . ILE A 1 104 ? 21.561 -15.239 -25.647 1.00 81.38 104 ILE A C 1
ATOM 872 O O . ILE A 1 104 ? 20.463 -14.718 -25.518 1.00 81.38 104 ILE A O 1
ATOM 876 N N . GLU A 1 105 ? 21.877 -16.382 -25.041 1.00 84.50 105 GLU A N 1
ATOM 877 C CA . GLU A 1 105 ? 20.949 -17.128 -24.180 1.00 84.50 105 GLU A CA 1
ATOM 878 C C . GLU A 1 105 ? 20.574 -16.291 -22.955 1.00 84.50 105 GLU A C 1
ATOM 880 O O . GLU A 1 105 ? 19.390 -16.124 -22.692 1.00 84.50 105 GLU A O 1
ATOM 885 N N . THR A 1 106 ? 21.543 -15.595 -22.343 1.00 84.31 106 THR A N 1
ATOM 886 C CA . THR A 1 106 ? 21.289 -14.648 -21.245 1.00 84.31 106 THR A CA 1
ATOM 887 C C . THR A 1 106 ? 20.269 -13.571 -21.629 1.00 84.31 106 THR A C 1
ATOM 889 O O . THR A 1 106 ? 19.488 -13.135 -20.792 1.00 84.31 106 THR A O 1
ATOM 892 N N . ILE A 1 107 ? 20.236 -13.125 -22.893 1.00 84.94 107 ILE A N 1
ATOM 893 C CA . ILE A 1 107 ? 19.234 -12.149 -23.359 1.00 84.94 107 ILE A CA 1
ATOM 894 C C . ILE A 1 107 ? 17.830 -12.758 -23.319 1.00 84.94 107 ILE A C 1
ATOM 896 O O . ILE A 1 107 ? 16.901 -12.102 -22.848 1.00 84.94 107 ILE A O 1
ATOM 900 N N . PHE A 1 108 ? 17.672 -13.994 -23.792 1.00 86.81 108 PHE A N 1
ATOM 901 C CA . PHE A 1 108 ? 16.388 -14.691 -23.740 1.00 86.81 108 PHE A CA 1
ATOM 902 C C . PHE A 1 108 ? 15.985 -15.032 -22.305 1.00 86.81 108 PHE A C 1
ATOM 904 O O . PHE A 1 108 ? 14.816 -14.873 -21.970 1.00 86.81 108 PHE A O 1
ATOM 911 N N . ASP A 1 109 ? 16.931 -15.408 -21.446 1.00 87.00 109 ASP A N 1
ATOM 912 C CA . ASP A 1 109 ? 16.677 -15.663 -20.026 1.00 87.00 109 ASP A CA 1
ATOM 913 C C . ASP A 1 109 ? 16.169 -14.403 -19.318 1.00 87.00 109 ASP A C 1
ATOM 915 O O . ASP A 1 109 ? 15.137 -14.449 -18.649 1.00 87.00 109 ASP A O 1
ATOM 919 N N . VAL A 1 110 ? 16.813 -13.247 -19.543 1.00 87.69 110 VAL A N 1
ATOM 920 C CA . VAL A 1 110 ? 16.331 -11.954 -19.025 1.00 87.69 110 VAL A CA 1
ATOM 921 C C . VAL A 1 110 ? 14.919 -11.667 -19.527 1.00 87.69 110 VAL A C 1
ATOM 923 O O . VAL A 1 110 ? 14.061 -11.281 -18.738 1.00 87.69 110 VAL A O 1
ATOM 926 N N . ILE A 1 111 ? 14.655 -11.845 -20.824 1.00 88.75 111 ILE A N 1
ATOM 927 C CA . ILE A 1 111 ? 13.326 -11.596 -21.400 1.00 88.75 111 ILE A CA 1
ATOM 928 C C . ILE A 1 111 ? 12.267 -12.505 -20.753 1.00 88.75 111 ILE A C 1
ATOM 930 O O . ILE A 1 111 ? 11.217 -12.018 -20.330 1.00 88.75 111 ILE A O 1
ATOM 934 N N . ASN A 1 112 ? 12.563 -13.798 -20.617 1.00 88.69 112 ASN A N 1
ATOM 935 C CA . ASN A 1 112 ? 11.665 -14.783 -20.020 1.00 88.69 112 ASN A CA 1
ATOM 936 C C . ASN A 1 112 ? 11.387 -14.491 -18.539 1.00 88.69 112 ASN A C 1
ATOM 938 O O . ASN A 1 112 ? 10.251 -14.638 -18.089 1.00 88.69 112 ASN A O 1
ATOM 942 N N . GLU A 1 113 ? 12.393 -14.061 -17.775 1.00 88.56 113 GLU A N 1
ATOM 943 C CA . GLU A 1 113 ? 12.200 -13.654 -16.380 1.00 88.56 113 GLU A CA 1
ATOM 944 C C . GLU A 1 113 ? 11.400 -12.356 -16.272 1.00 88.56 113 GLU A C 1
ATOM 946 O O . GLU A 1 113 ? 10.508 -12.254 -15.431 1.00 88.56 113 GLU A O 1
ATOM 951 N N . VAL A 1 114 ? 11.636 -11.383 -17.160 1.00 88.94 114 VAL A N 1
ATOM 952 C CA . VAL A 1 114 ? 10.846 -10.143 -17.211 1.00 88.94 114 VAL A CA 1
ATOM 953 C C . VAL A 1 114 ? 9.368 -10.433 -17.468 1.00 88.94 114 VAL A C 1
ATOM 955 O O . VAL A 1 114 ? 8.512 -9.798 -16.849 1.00 88.94 114 VAL A O 1
ATOM 958 N N . ASP A 1 115 ? 9.056 -11.415 -18.311 1.00 87.56 115 ASP A N 1
ATOM 959 C CA . ASP A 1 115 ? 7.677 -11.821 -18.595 1.00 87.56 115 ASP A CA 1
ATOM 960 C C . ASP A 1 115 ? 6.963 -12.458 -17.390 1.00 87.56 115 ASP A C 1
ATOM 962 O O . ASP A 1 115 ? 5.734 -12.403 -17.310 1.00 87.56 115 ASP A O 1
ATOM 966 N N . LYS A 1 116 ? 7.709 -12.985 -16.411 1.00 88.62 116 LYS A N 1
ATOM 967 C CA . LYS A 1 116 ? 7.166 -13.508 -15.144 1.00 88.62 116 LYS A CA 1
ATOM 968 C C . LYS A 1 116 ? 6.934 -12.415 -14.094 1.00 88.62 116 LYS A C 1
ATOM 970 O O . LYS A 1 116 ? 6.262 -12.663 -13.092 1.00 88.62 116 LYS A O 1
ATOM 975 N N . ILE A 1 117 ? 7.469 -11.205 -14.285 1.00 88.69 117 ILE A N 1
ATOM 976 C CA . ILE A 1 117 ? 7.366 -10.119 -13.300 1.00 88.69 117 ILE A CA 1
ATOM 977 C C . ILE A 1 117 ? 5.929 -9.598 -13.224 1.00 88.69 117 ILE A C 1
ATOM 979 O O . ILE A 1 117 ? 5.400 -9.013 -14.170 1.00 88.69 117 ILE A O 1
ATOM 983 N N . HIS A 1 118 ? 5.323 -9.687 -12.040 1.00 89.31 118 HIS A N 1
ATOM 984 C CA . HIS A 1 118 ? 4.018 -9.086 -11.782 1.00 89.31 118 HIS A CA 1
ATOM 985 C C . HIS A 1 118 ? 4.146 -7.617 -11.386 1.00 89.31 118 HIS A C 1
ATOM 987 O O . HIS A 1 118 ? 4.725 -7.273 -10.350 1.00 89.31 118 HIS A O 1
ATOM 993 N N . ILE A 1 119 ? 3.542 -6.737 -12.180 1.00 89.81 119 ILE A N 1
ATOM 994 C CA . ILE A 1 119 ? 3.522 -5.301 -11.918 1.00 89.81 119 ILE A CA 1
ATOM 995 C C . ILE A 1 119 ? 2.271 -4.935 -11.125 1.00 89.81 119 ILE A C 1
ATOM 997 O O . ILE A 1 119 ? 1.153 -5.287 -11.493 1.00 89.81 119 ILE A O 1
ATOM 1001 N N . CYS A 1 120 ? 2.447 -4.150 -10.061 1.00 91.06 120 CYS A N 1
ATOM 1002 C CA . CYS A 1 120 ? 1.351 -3.561 -9.302 1.00 91.06 120 CYS A CA 1
ATOM 1003 C C . CYS A 1 120 ? 0.378 -2.873 -10.279 1.00 91.06 120 CYS A C 1
ATOM 1005 O O . CYS A 1 120 ? 0.828 -2.036 -11.055 1.00 91.06 120 CYS A O 1
ATOM 1007 N N . PRO A 1 121 ? -0.939 -3.110 -10.243 1.00 89.69 121 PRO A N 1
ATOM 1008 C CA . PRO A 1 121 ? -1.870 -2.459 -11.175 1.00 89.69 121 PRO A CA 1
ATOM 1009 C C . PRO A 1 121 ? -2.117 -0.970 -10.853 1.00 89.69 121 PRO A C 1
ATOM 1011 O O . PRO A 1 121 ? -2.732 -0.239 -11.632 1.00 89.69 121 PRO A O 1
ATOM 1014 N N . GLY A 1 122 ? -1.635 -0.481 -9.703 1.00 92.00 122 GLY A N 1
ATOM 1015 C CA . GLY A 1 122 ? -1.879 0.887 -9.238 1.00 92.00 122 GLY A CA 1
ATOM 1016 C C . GLY A 1 122 ? -3.361 1.133 -8.926 1.00 92.00 122 GLY A C 1
ATOM 1017 O O . GLY A 1 122 ? -4.061 0.237 -8.452 1.00 92.00 122 GLY A O 1
ATOM 1018 N N . ASN A 1 123 ? -3.849 2.351 -9.158 1.00 93.19 123 ASN A N 1
ATOM 1019 C CA . ASN A 1 123 ? -5.264 2.710 -9.047 1.00 93.19 123 ASN A CA 1
ATOM 1020 C C . ASN A 1 123 ? -5.816 3.102 -10.421 1.00 93.19 123 ASN A C 1
ATOM 1022 O O . ASN A 1 123 ? -5.795 4.274 -10.792 1.00 93.19 123 ASN A O 1
ATOM 1026 N N . ASN A 1 124 ? -6.283 2.096 -11.154 1.00 91.50 124 ASN A N 1
ATOM 1027 C CA . ASN A 1 124 ? -6.757 2.178 -12.533 1.00 91.50 124 ASN A CA 1
ATOM 1028 C C . ASN A 1 124 ? -8.276 2.376 -12.678 1.00 91.50 124 ASN A C 1
ATOM 1030 O O . ASN A 1 124 ? -8.756 2.456 -13.797 1.00 91.50 124 ASN A O 1
ATOM 1034 N N . ASP A 1 125 ? -9.053 2.447 -11.589 1.00 91.94 125 ASP A N 1
ATOM 1035 C CA . ASP A 1 125 ? -10.499 2.675 -11.702 1.00 91.94 125 ASP A CA 1
ATOM 1036 C C . ASP A 1 125 ? -10.801 4.051 -12.319 1.00 91.94 125 ASP A C 1
ATOM 1038 O O . ASP A 1 125 ? -10.337 5.072 -11.800 1.00 91.94 125 ASP A O 1
ATOM 1042 N N . ASP A 1 126 ? -11.679 4.102 -13.324 1.00 89.88 126 ASP A N 1
ATOM 1043 C CA . ASP A 1 126 ? -12.051 5.336 -14.042 1.00 89.88 126 ASP A CA 1
ATOM 1044 C C . ASP A 1 126 ? -12.523 6.462 -13.114 1.00 89.88 126 ASP A C 1
ATOM 1046 O O . ASP A 1 126 ? -12.154 7.628 -13.271 1.00 89.88 126 ASP A O 1
ATOM 1050 N N . LYS A 1 127 ? -13.261 6.097 -12.056 1.00 89.62 127 LYS A N 1
ATOM 1051 C CA . LYS A 1 127 ? -13.724 7.022 -11.007 1.00 89.62 127 LYS A CA 1
ATOM 1052 C C . LYS A 1 127 ? -12.582 7.776 -10.312 1.00 89.62 127 LYS A C 1
ATOM 1054 O O . LYS A 1 127 ? -12.798 8.848 -9.751 1.00 89.62 127 LYS A O 1
ATOM 1059 N N . PHE A 1 128 ? -11.377 7.209 -10.293 1.00 91.88 128 PHE A N 1
ATOM 1060 C CA . PHE A 1 128 ? -10.188 7.852 -9.743 1.00 91.88 128 PHE A CA 1
ATOM 1061 C C . PHE A 1 128 ? -9.387 8.582 -10.806 1.00 91.88 128 PHE A C 1
ATOM 1063 O O . PHE A 1 128 ? -8.849 9.642 -10.501 1.00 91.88 128 PHE A O 1
ATOM 1070 N N . ILE A 1 129 ? -9.329 8.057 -12.031 1.00 90.94 129 ILE A N 1
ATOM 1071 C CA . ILE A 1 129 ? -8.595 8.676 -13.139 1.00 90.94 129 ILE A CA 1
ATOM 1072 C C . ILE A 1 129 ? -9.045 10.122 -13.363 1.00 90.94 129 ILE A C 1
ATOM 1074 O O . ILE A 1 129 ? -8.198 11.015 -13.393 1.00 90.94 129 ILE A O 1
ATOM 1078 N N . TYR A 1 130 ? -10.358 10.368 -13.374 1.00 88.12 130 TYR A N 1
ATOM 1079 C CA . TYR A 1 130 ? -10.918 11.721 -13.470 1.00 88.12 130 TYR A CA 1
ATOM 1080 C C . TYR A 1 130 ? -10.385 12.675 -12.382 1.00 88.12 130 TYR A C 1
ATOM 1082 O O . TYR A 1 130 ? -10.192 13.867 -12.621 1.00 88.12 130 TYR A O 1
ATOM 1090 N N . LEU A 1 131 ? -10.100 12.175 -11.171 1.00 88.38 131 LEU A N 1
ATOM 1091 C CA . LEU A 1 131 ? -9.531 13.007 -10.105 1.00 88.38 131 LEU A CA 1
ATOM 1092 C C . LEU A 1 131 ? -8.112 13.462 -10.439 1.00 88.38 131 LEU A C 1
ATOM 1094 O O . LEU A 1 131 ? -7.765 14.592 -10.120 1.00 88.38 131 LEU A O 1
ATOM 1098 N N . ALA A 1 132 ? -7.293 12.602 -11.044 1.00 86.62 132 ALA A N 1
ATOM 1099 C CA . ALA A 1 132 ? -5.904 12.927 -11.361 1.00 86.62 132 ALA A CA 1
ATOM 1100 C C . ALA A 1 132 ? -5.772 13.900 -12.537 1.00 86.62 132 ALA A C 1
ATOM 1102 O O . ALA A 1 132 ? -4.819 14.672 -12.583 1.00 86.62 132 ALA A O 1
ATOM 1103 N N . GLU A 1 133 ? -6.730 13.882 -13.462 1.00 86.69 133 GLU A N 1
ATOM 1104 C CA . GLU A 1 133 ? -6.792 14.837 -14.575 1.00 86.69 133 GLU A CA 1
ATOM 1105 C C . GLU A 1 133 ? -7.123 16.251 -14.094 1.00 86.69 133 GLU A C 1
ATOM 1107 O O . GLU A 1 133 ? -6.588 17.228 -14.607 1.00 86.69 133 GLU A O 1
ATOM 1112 N N . ASN A 1 134 ? -7.961 16.357 -13.060 1.00 84.81 134 ASN A N 1
ATOM 1113 C CA . ASN A 1 134 ? -8.466 17.636 -12.566 1.00 84.81 134 ASN A CA 1
ATOM 1114 C C . ASN A 1 134 ? -7.757 18.135 -11.299 1.00 84.81 134 ASN A C 1
ATOM 1116 O O . ASN A 1 134 ? -8.049 19.227 -10.808 1.00 84.81 134 ASN A O 1
ATOM 1120 N N . ARG A 1 135 ? -6.856 17.339 -10.709 1.00 86.25 135 ARG A N 1
ATOM 1121 C CA . ARG A 1 135 ? -6.240 17.666 -9.421 1.00 86.25 135 ARG A CA 1
ATOM 1122 C C . ARG A 1 135 ? -4.858 17.044 -9.244 1.00 86.25 135 ARG A C 1
ATOM 1124 O O . ARG A 1 135 ? -4.634 15.870 -9.509 1.00 86.25 135 ARG A O 1
ATOM 1131 N N . LYS A 1 136 ? -3.962 17.821 -8.628 1.00 88.94 136 LYS A N 1
ATOM 1132 C CA . LYS A 1 136 ? -2.680 17.334 -8.100 1.00 88.94 136 LYS A CA 1
ATOM 1133 C C . LYS A 1 136 ? -2.847 16.730 -6.701 1.00 88.94 136 LYS A C 1
ATOM 1135 O O . LYS A 1 136 ? -3.490 17.319 -5.827 1.00 88.94 136 LYS A O 1
ATOM 1140 N N . PHE A 1 137 ? -2.235 15.571 -6.471 1.00 91.44 137 PHE A N 1
ATOM 1141 C CA . PHE A 1 137 ? -2.171 14.946 -5.149 1.00 91.44 137 PHE A CA 1
ATOM 1142 C C . PHE A 1 137 ? -0.913 15.423 -4.435 1.00 91.44 137 PHE A C 1
ATOM 1144 O O . PHE A 1 137 ? 0.177 14.992 -4.795 1.00 91.44 137 PHE A O 1
ATOM 1151 N N . LEU A 1 138 ? -1.062 16.306 -3.449 1.00 90.69 138 LEU A N 1
ATOM 1152 C CA . LEU A 1 138 ? 0.053 16.932 -2.737 1.00 90.69 138 LEU A CA 1
ATOM 1153 C C . LEU A 1 138 ? 0.083 16.499 -1.263 1.00 90.69 138 LEU A C 1
ATOM 1155 O O . LEU A 1 138 ? -0.971 16.218 -0.683 1.00 90.69 138 LEU A O 1
ATOM 1159 N N . ASN A 1 139 ? 1.275 16.457 -0.665 1.00 88.38 139 ASN A N 1
ATOM 1160 C CA . ASN A 1 139 ? 1.445 16.367 0.786 1.00 88.38 139 ASN A CA 1
ATOM 1161 C C . ASN A 1 139 ? 1.179 17.736 1.455 1.00 88.38 139 ASN A C 1
ATOM 1163 O O . ASN A 1 139 ? 0.794 18.706 0.801 1.00 88.38 139 ASN A O 1
ATOM 1167 N N . ILE A 1 140 ? 1.384 17.808 2.774 1.00 86.12 140 ILE A N 1
ATOM 1168 C CA . ILE A 1 140 ? 1.201 19.033 3.575 1.00 86.12 140 ILE A CA 1
ATOM 1169 C C . ILE A 1 140 ? 2.162 20.152 3.127 1.00 86.12 140 ILE A C 1
ATOM 1171 O O . ILE A 1 140 ? 1.813 21.324 3.199 1.00 86.12 140 ILE A O 1
ATOM 1175 N N . GLU A 1 141 ? 3.333 19.788 2.610 1.00 89.12 141 GLU A N 1
ATOM 1176 C CA . GLU A 1 141 ? 4.381 20.699 2.133 1.00 89.12 141 GLU A CA 1
ATOM 1177 C C . GLU A 1 141 ? 4.180 21.131 0.667 1.00 89.12 141 GLU A C 1
ATOM 1179 O O . GLU A 1 141 ? 4.964 21.911 0.137 1.00 89.12 141 GLU A O 1
ATOM 1184 N N . GLY A 1 142 ? 3.142 20.630 -0.014 1.00 86.88 142 GLY A N 1
ATOM 1185 C CA . GLY A 1 142 ? 2.866 20.941 -1.420 1.00 86.88 142 GLY A CA 1
ATOM 1186 C C . GLY A 1 142 ? 3.616 20.074 -2.441 1.00 86.88 142 GLY A C 1
ATOM 1187 O O . GLY A 1 142 ? 3.530 20.338 -3.639 1.00 86.88 142 GLY A O 1
ATOM 1188 N N . VAL A 1 143 ? 4.308 19.021 -2.007 1.00 90.12 143 VAL A N 1
ATOM 1189 C CA . VAL A 1 143 ? 5.048 18.080 -2.862 1.00 90.12 143 VAL A CA 1
ATOM 1190 C C . VAL A 1 143 ? 4.104 17.009 -3.426 1.00 90.12 143 VAL A C 1
ATOM 1192 O O . VAL A 1 143 ? 3.291 16.462 -2.673 1.00 90.12 143 VAL A O 1
ATOM 1195 N N . PRO A 1 144 ? 4.180 16.670 -4.728 1.00 91.62 144 PRO A N 1
ATOM 1196 C CA . PRO A 1 144 ? 3.344 15.632 -5.320 1.00 91.62 144 PRO A CA 1
ATOM 1197 C C . PRO A 1 144 ? 3.620 14.247 -4.716 1.00 91.62 144 PRO A C 1
ATOM 1199 O O . PRO A 1 144 ? 4.745 13.764 -4.722 1.00 91.62 144 PRO A O 1
ATOM 1202 N N . ILE A 1 145 ? 2.569 13.586 -4.223 1.00 93.38 145 ILE A N 1
ATOM 1203 C CA . ILE A 1 145 ? 2.639 12.245 -3.607 1.00 93.38 145 ILE A CA 1
ATOM 1204 C C . ILE A 1 145 ? 2.200 11.130 -4.552 1.00 93.38 145 ILE A C 1
ATOM 1206 O O . ILE A 1 145 ? 2.597 9.974 -4.399 1.00 93.38 145 ILE A O 1
ATOM 1210 N N . ALA A 1 146 ? 1.414 11.454 -5.576 1.00 92.56 146 ALA A N 1
ATOM 1211 C CA . ALA A 1 146 ? 0.956 10.504 -6.580 1.00 92.56 146 ALA A CA 1
ATOM 1212 C C . ALA A 1 146 ? 0.839 11.173 -7.949 1.00 92.56 146 ALA A C 1
ATOM 1214 O O . ALA A 1 146 ? 0.583 12.375 -8.036 1.00 92.56 146 ALA A O 1
ATOM 1215 N N . SER A 1 147 ? 1.018 10.386 -9.004 1.00 91.19 147 SER A N 1
ATOM 1216 C CA . SER A 1 147 ? 0.974 10.841 -10.391 1.00 91.19 147 SER A CA 1
ATOM 1217 C C . SER A 1 147 ? 0.138 9.899 -11.252 1.00 91.19 147 SER A C 1
ATOM 1219 O O . SER A 1 147 ? -0.004 8.705 -10.963 1.00 91.19 147 SER A O 1
ATOM 1221 N N . LEU A 1 148 ? -0.454 10.468 -12.303 1.00 91.44 148 LEU A N 1
ATOM 1222 C CA . LEU A 1 148 ? -1.125 9.711 -13.348 1.00 91.44 148 LEU A CA 1
ATOM 1223 C C . LEU A 1 148 ? -0.066 9.139 -14.292 1.00 91.44 148 LEU A C 1
ATOM 1225 O O . LEU A 1 148 ? 0.704 9.886 -14.890 1.00 91.44 148 LEU A O 1
ATOM 1229 N N . GLN A 1 149 ? -0.051 7.822 -14.437 1.00 88.00 149 GLN A N 1
ATOM 1230 C CA . GLN A 1 149 ? 0.681 7.128 -15.486 1.00 88.00 149 GLN A CA 1
ATOM 1231 C C . GLN A 1 149 ? -0.300 6.730 -16.582 1.00 88.00 149 GLN A C 1
ATOM 1233 O O . GLN A 1 149 ? -1.380 6.223 -16.292 1.00 88.00 149 GLN A O 1
ATOM 1238 N N . THR A 1 150 ? 0.060 6.978 -17.836 1.00 82.81 150 THR A N 1
ATOM 1239 C CA . THR A 1 150 ? -0.793 6.714 -19.008 1.00 82.81 150 THR A CA 1
ATOM 1240 C C . THR A 1 150 ? -0.385 5.460 -19.776 1.00 82.81 150 THR A C 1
ATOM 1242 O O . THR A 1 150 ? -1.186 4.926 -20.540 1.00 82.81 150 THR A O 1
ATOM 1245 N N . ILE A 1 151 ? 0.846 4.993 -19.568 1.00 76.25 151 ILE A N 1
ATOM 1246 C CA . ILE A 1 151 ? 1.464 3.879 -20.285 1.00 76.25 151 ILE A CA 1
ATOM 1247 C C . ILE A 1 151 ? 1.844 2.795 -19.265 1.00 76.25 151 ILE A C 1
ATOM 1249 O O . ILE A 1 151 ? 2.309 3.151 -18.177 1.00 76.25 151 ILE A O 1
ATOM 1253 N N . PRO A 1 152 ? 1.668 1.498 -19.588 1.00 72.88 152 PRO A N 1
ATOM 1254 C CA . PRO A 1 152 ? 0.866 0.974 -20.702 1.00 72.88 152 PRO A CA 1
ATOM 1255 C C . PRO A 1 152 ? -0.634 1.224 -20.485 1.00 72.88 152 PRO A C 1
ATOM 1257 O O . PRO A 1 152 ? -1.344 1.626 -21.404 1.00 72.88 152 PRO A O 1
ATOM 1260 N N . THR A 1 153 ? -1.091 1.099 -19.239 1.00 82.88 153 THR A N 1
ATOM 1261 C CA . THR A 1 153 ? -2.476 1.337 -18.826 1.00 82.88 153 THR A CA 1
ATOM 1262 C C . THR A 1 153 ? -2.587 2.604 -17.989 1.00 82.88 153 THR A C 1
ATOM 1264 O O . THR A 1 153 ? -1.725 2.876 -17.148 1.00 82.88 153 THR A O 1
ATOM 1267 N N . LYS A 1 154 ? -3.695 3.330 -18.142 1.00 89.31 154 LYS A N 1
ATOM 1268 C CA . LYS A 1 154 ? -3.980 4.536 -17.362 1.00 89.31 154 LYS A CA 1
ATOM 1269 C C . LYS A 1 154 ? -4.221 4.181 -15.891 1.00 89.31 154 LYS A C 1
ATOM 1271 O O . LYS A 1 154 ? -5.178 3.493 -15.555 1.00 89.31 154 LYS A O 1
ATOM 1276 N N . THR A 1 155 ? -3.333 4.612 -15.001 1.00 91.81 155 THR A N 1
ATOM 1277 C CA . THR A 1 155 ? -3.391 4.279 -13.572 1.00 91.81 155 THR A CA 1
ATOM 1278 C C . THR A 1 155 ? -2.735 5.358 -12.722 1.00 91.81 155 THR A C 1
ATOM 1280 O O . THR A 1 155 ? -1.789 6.018 -13.148 1.00 91.81 155 THR A O 1
ATOM 1283 N N . ILE A 1 156 ? -3.216 5.544 -11.495 1.00 93.38 156 ILE A N 1
ATOM 1284 C CA . ILE A 1 156 ? -2.603 6.462 -10.532 1.00 93.38 156 ILE A CA 1
ATOM 1285 C C . ILE A 1 156 ? -1.701 5.668 -9.596 1.00 93.38 156 ILE A C 1
ATOM 1287 O O . ILE A 1 156 ? -2.156 4.751 -8.898 1.00 93.38 156 ILE A O 1
ATOM 1291 N N . ARG A 1 157 ? -0.429 6.063 -9.528 1.00 91.69 157 ARG A N 1
ATOM 1292 C CA . ARG A 1 157 ? 0.546 5.472 -8.608 1.00 91.69 157 ARG A CA 1
ATOM 1293 C C . ARG A 1 157 ? 1.034 6.488 -7.600 1.00 91.69 157 ARG A C 1
ATOM 1295 O O . ARG A 1 157 ? 1.266 7.651 -7.917 1.00 91.69 157 ARG A O 1
ATOM 1302 N N . HIS A 1 158 ? 1.213 6.014 -6.376 1.00 92.88 158 HIS A N 1
ATOM 1303 C CA . HIS A 1 158 ? 1.974 6.748 -5.378 1.00 92.88 158 HIS A CA 1
ATOM 1304 C C . HIS A 1 158 ? 3.461 6.746 -5.768 1.00 92.88 158 HIS A C 1
ATOM 1306 O O . HIS A 1 158 ? 3.925 5.764 -6.343 1.00 92.88 158 HIS A O 1
ATOM 1312 N N . HIS A 1 159 ? 4.219 7.792 -5.430 1.00 90.88 159 HIS A N 1
ATOM 1313 C CA . HIS A 1 159 ? 5.652 7.867 -5.770 1.00 90.88 159 HIS A CA 1
ATOM 1314 C C . HIS A 1 159 ? 6.442 6.730 -5.098 1.00 90.88 159 HIS A C 1
ATOM 1316 O O . HIS A 1 159 ? 7.272 6.088 -5.723 1.00 90.88 159 HIS A O 1
ATOM 1322 N N . ASN A 1 160 ? 6.067 6.376 -3.866 1.00 91.06 160 ASN A N 1
ATOM 1323 C CA . ASN A 1 160 ? 6.613 5.223 -3.127 1.00 91.06 160 ASN A CA 1
ATOM 1324 C C . ASN A 1 160 ? 5.929 3.880 -3.482 1.00 91.06 160 ASN A C 1
ATOM 1326 O O . ASN A 1 160 ? 5.726 3.024 -2.617 1.00 91.06 160 ASN A O 1
ATOM 1330 N N . CYS A 1 161 ? 5.449 3.715 -4.715 1.00 90.56 161 CYS A N 1
ATOM 1331 C CA . CYS A 1 161 ? 4.855 2.459 -5.163 1.00 90.56 161 CYS A CA 1
ATOM 1332 C C . CYS A 1 161 ? 5.950 1.416 -5.393 1.00 90.56 161 CYS A C 1
ATOM 1334 O O . CYS A 1 161 ? 6.768 1.578 -6.291 1.00 90.56 161 CYS A O 1
ATOM 1336 N N . THR A 1 162 ? 5.888 0.288 -4.685 1.00 90.69 162 THR A N 1
ATOM 1337 C CA . THR A 1 162 ? 6.621 -0.917 -5.093 1.00 90.69 162 THR A CA 1
ATOM 1338 C C . THR A 1 162 ? 6.020 -1.409 -6.411 1.00 90.69 162 THR A C 1
ATOM 1340 O O . THR A 1 162 ? 4.867 -1.845 -6.439 1.00 90.69 162 THR A O 1
ATOM 1343 N N . ILE A 1 163 ? 6.739 -1.201 -7.519 1.00 88.12 163 ILE A N 1
ATOM 1344 C CA . ILE A 1 163 ? 6.253 -1.495 -8.877 1.00 88.12 163 ILE A CA 1
ATOM 1345 C C . ILE A 1 163 ? 6.120 -3.003 -9.075 1.00 88.12 163 ILE A C 1
ATOM 1347 O O . ILE A 1 163 ? 5.095 -3.441 -9.584 1.00 88.12 163 ILE A O 1
ATOM 1351 N N . VAL A 1 164 ? 7.108 -3.775 -8.626 1.00 89.12 164 VAL A N 1
ATOM 1352 C CA . VAL A 1 164 ? 7.096 -5.241 -8.667 1.00 89.12 164 VAL A CA 1
ATOM 1353 C C . VAL A 1 164 ? 6.318 -5.794 -7.472 1.00 89.12 164 VAL A C 1
ATOM 1355 O O . VAL A 1 164 ? 6.407 -5.275 -6.358 1.00 89.12 164 VAL A O 1
ATOM 1358 N N . THR A 1 165 ? 5.518 -6.830 -7.704 1.00 88.00 165 THR A N 1
ATOM 1359 C CA . THR A 1 165 ? 4.632 -7.450 -6.711 1.00 88.00 165 THR A CA 1
ATOM 1360 C C . THR A 1 165 ? 4.749 -8.966 -6.743 1.00 88.00 165 THR A C 1
ATOM 1362 O O . THR A 1 165 ? 5.136 -9.543 -7.750 1.00 88.00 165 THR A O 1
ATOM 1365 N N . SER A 1 166 ? 4.415 -9.619 -5.630 1.00 84.12 166 SER A N 1
ATOM 1366 C CA . SER A 1 166 ? 4.570 -11.073 -5.483 1.00 84.12 166 SER A CA 1
ATOM 1367 C C . SER A 1 166 ? 3.512 -11.899 -6.215 1.00 84.12 166 SER A C 1
ATOM 1369 O O . SER A 1 166 ? 3.667 -13.106 -6.326 1.00 84.12 166 SER A O 1
ATOM 1371 N N . SER A 1 167 ? 2.405 -11.294 -6.646 1.00 83.75 167 SER A N 1
ATOM 1372 C CA . SER A 1 167 ? 1.281 -12.016 -7.243 1.00 83.75 167 SER A CA 1
ATOM 1373 C C . SER A 1 167 ? 0.578 -11.153 -8.287 1.00 83.75 167 SER A C 1
ATOM 1375 O O . SER A 1 167 ? 0.528 -9.929 -8.105 1.00 83.75 167 SER A O 1
ATOM 1377 N N . PRO A 1 168 ? -0.027 -11.767 -9.319 1.00 77.62 168 PRO A N 1
ATOM 1378 C CA . PRO A 1 168 ? -0.849 -11.039 -10.275 1.00 77.62 168 PRO A CA 1
ATOM 1379 C C . PRO A 1 168 ? -2.016 -10.353 -9.544 1.00 77.62 168 PRO A C 1
ATOM 1381 O O . PRO A 1 168 ? -2.469 -10.808 -8.492 1.00 77.62 168 PRO A O 1
ATOM 1384 N N . ASP A 1 169 ? -2.432 -9.190 -10.045 1.00 80.25 169 ASP A N 1
ATOM 1385 C CA . ASP A 1 169 ? -3.561 -8.371 -9.560 1.00 80.25 169 ASP A CA 1
ATOM 1386 C C . ASP A 1 169 ? -3.470 -7.781 -8.143 1.00 80.25 169 ASP A C 1
ATOM 1388 O O . ASP A 1 169 ? -4.305 -6.958 -7.737 1.00 80.25 169 ASP A O 1
ATOM 1392 N N . LYS A 1 170 ? -2.429 -8.108 -7.376 1.00 89.81 170 LYS A N 1
ATOM 1393 C CA . LYS A 1 170 ? -2.246 -7.551 -6.036 1.00 89.81 170 LYS A CA 1
ATOM 1394 C C . LYS A 1 170 ? -1.587 -6.180 -6.106 1.00 89.81 170 LYS A C 1
ATOM 1396 O O . LYS A 1 170 ? -0.509 -5.987 -6.656 1.00 89.81 170 LYS A O 1
ATOM 1401 N N . ARG A 1 171 ? -2.222 -5.193 -5.473 1.00 92.00 171 ARG A N 1
ATOM 1402 C CA . ARG A 1 171 ? -1.631 -3.860 -5.291 1.00 92.00 171 ARG A CA 1
ATOM 1403 C C . ARG A 1 171 ? -0.576 -3.901 -4.195 1.00 92.00 171 ARG A C 1
ATOM 1405 O O . ARG A 1 171 ? -0.774 -4.534 -3.157 1.00 92.00 171 ARG A O 1
ATOM 1412 N N . CYS A 1 172 ? 0.501 -3.142 -4.378 1.00 93.38 172 CYS A N 1
ATOM 1413 C CA . CYS A 1 172 ? 1.438 -2.886 -3.292 1.00 93.38 172 CYS A CA 1
ATOM 1414 C C . CYS A 1 172 ? 0.738 -2.154 -2.131 1.00 93.38 172 CYS A C 1
ATOM 1416 O O . CYS A 1 172 ? -0.272 -1.462 -2.319 1.00 93.38 172 CYS A O 1
ATOM 1418 N N . ILE A 1 173 ? 1.296 -2.282 -0.926 1.00 92.81 173 ILE A N 1
ATOM 1419 C CA . ILE A 1 173 ? 0.728 -1.717 0.309 1.00 92.81 173 ILE A CA 1
ATOM 1420 C C . ILE A 1 173 ? 0.505 -0.204 0.165 1.00 92.81 173 ILE A C 1
ATOM 1422 O O . ILE A 1 173 ? -0.564 0.300 0.512 1.00 92.81 173 ILE A O 1
ATOM 1426 N N . THR A 1 174 ? 1.464 0.510 -0.430 1.00 94.44 174 THR A N 1
ATOM 1427 C CA . THR A 1 174 ? 1.380 1.957 -0.661 1.00 94.44 174 THR A CA 1
ATOM 1428 C C . THR A 1 174 ? 0.187 2.330 -1.541 1.00 94.44 174 THR A C 1
ATOM 1430 O O . THR A 1 174 ? -0.611 3.192 -1.172 1.00 94.44 174 THR A O 1
ATOM 1433 N N . CYS A 1 175 ? 0.014 1.658 -2.686 1.00 93.69 175 CYS A N 1
ATOM 1434 C CA . CYS A 1 175 ? -1.109 1.929 -3.584 1.00 93.69 175 CYS A CA 1
ATOM 1435 C C . CYS A 1 175 ? -2.450 1.532 -2.961 1.00 93.69 175 CYS A C 1
ATOM 1437 O O . CYS A 1 175 ? -3.438 2.234 -3.173 1.00 93.69 175 CYS A O 1
ATOM 1439 N N . ASN A 1 176 ? -2.485 0.457 -2.168 1.00 94.25 176 ASN A N 1
ATOM 1440 C CA . ASN A 1 176 ? -3.686 0.022 -1.458 1.00 94.25 176 ASN A CA 1
ATOM 1441 C C . ASN A 1 176 ? -4.114 1.015 -0.362 1.00 94.25 176 ASN A C 1
ATOM 1443 O O . ASN A 1 176 ? -5.295 1.321 -0.214 1.00 94.25 176 ASN A O 1
ATOM 1447 N N . ASN A 1 177 ? -3.160 1.579 0.378 1.00 94.00 177 ASN A N 1
ATOM 1448 C CA . ASN A 1 177 ? -3.451 2.622 1.360 1.00 94.00 177 ASN A CA 1
ATOM 1449 C C . ASN A 1 177 ? -3.898 3.917 0.678 1.00 94.00 177 ASN A C 1
ATOM 1451 O O . ASN A 1 177 ? -4.915 4.498 1.059 1.00 94.00 177 ASN A O 1
ATOM 1455 N N . PHE A 1 178 ? -3.199 4.326 -0.384 1.00 94.75 178 PHE A N 1
ATOM 1456 C CA . PHE A 1 178 ? -3.560 5.513 -1.155 1.00 94.75 178 PHE A CA 1
ATOM 1457 C C . PHE A 1 178 ? -4.954 5.399 -1.794 1.00 94.75 178 PHE A C 1
ATOM 1459 O O . PHE A 1 178 ? -5.695 6.379 -1.856 1.00 94.75 178 PHE A O 1
ATOM 1466 N N . ARG A 1 179 ? -5.373 4.187 -2.173 1.00 94.69 179 ARG A N 1
ATOM 1467 C CA . ARG A 1 179 ? -6.723 3.900 -2.673 1.00 94.69 179 ARG A CA 1
ATOM 1468 C C . ARG A 1 179 ? -7.824 4.371 -1.722 1.00 94.69 179 ARG A C 1
ATOM 1470 O O . ARG A 1 179 ? -8.816 4.940 -2.172 1.00 94.69 179 ARG A O 1
ATOM 1477 N N . LYS A 1 180 ? -7.657 4.187 -0.406 1.00 94.12 180 LYS A N 1
ATOM 1478 C CA . LYS A 1 180 ? -8.625 4.662 0.605 1.00 94.12 180 LYS A CA 1
ATOM 1479 C C . LYS A 1 180 ? -8.771 6.186 0.557 1.00 94.12 180 LYS A C 1
ATOM 1481 O O . LYS A 1 180 ? -9.885 6.707 0.624 1.00 94.12 180 LYS A O 1
ATOM 1486 N N . THR A 1 181 ? -7.661 6.897 0.366 1.00 93.00 181 THR A N 1
ATOM 1487 C CA . THR A 1 181 ? -7.646 8.353 0.175 1.00 93.00 181 THR A CA 1
ATOM 1488 C C . THR A 1 181 ? -8.374 8.754 -1.106 1.00 93.00 181 THR A C 1
ATOM 1490 O O . THR A 1 181 ? -9.196 9.669 -1.074 1.00 93.00 181 THR A O 1
ATOM 1493 N N . LEU A 1 182 ? -8.143 8.042 -2.214 1.00 93.75 182 LEU A N 1
ATOM 1494 C CA . LEU A 1 182 ? -8.842 8.283 -3.480 1.00 93.75 182 LEU A CA 1
ATOM 1495 C C . LEU A 1 182 ? -10.357 8.082 -3.350 1.00 93.75 182 LEU A C 1
ATOM 1497 O O . LEU A 1 182 ? -11.117 8.914 -3.837 1.00 93.75 182 LEU A O 1
ATOM 1501 N N . PHE A 1 183 ? -10.815 7.056 -2.627 1.00 93.94 183 PHE A N 1
ATOM 1502 C CA . PHE A 1 183 ? -12.241 6.874 -2.328 1.00 93.94 183 PHE A CA 1
ATOM 1503 C C . PHE A 1 183 ? -12.833 8.049 -1.546 1.00 93.94 183 PHE A C 1
ATOM 1505 O O . PHE A 1 183 ? -13.894 8.559 -1.909 1.00 93.94 183 PHE A O 1
ATOM 1512 N N . ALA A 1 184 ? -12.144 8.511 -0.501 1.00 90.69 184 ALA A N 1
ATOM 1513 C CA . ALA A 1 184 ? -12.595 9.658 0.281 1.00 90.69 184 ALA A CA 1
ATOM 1514 C C . ALA A 1 184 ? -12.648 10.946 -0.562 1.00 90.69 184 ALA A C 1
ATOM 1516 O O . ALA A 1 184 ? -13.561 11.757 -0.397 1.00 90.69 184 ALA A O 1
ATOM 1517 N N . LEU A 1 185 ? -11.689 11.136 -1.473 1.00 89.69 185 LEU A N 1
ATOM 1518 C CA . LEU A 1 185 ? -11.669 12.262 -2.408 1.00 89.69 185 LEU A CA 1
ATOM 1519 C C . LEU A 1 185 ? -12.803 12.171 -3.430 1.00 89.69 185 LEU A C 1
ATOM 1521 O O . LEU A 1 185 ? -13.553 13.133 -3.576 1.00 89.69 185 LEU A O 1
ATOM 1525 N N . HIS A 1 186 ? -12.977 11.016 -4.070 1.00 91.38 186 HIS A N 1
ATOM 1526 C CA . HIS A 1 186 ? -14.062 10.771 -5.016 1.00 91.38 186 HIS A CA 1
ATOM 1527 C C . HIS A 1 186 ? -15.428 11.036 -4.374 1.00 91.38 186 HIS A C 1
ATOM 1529 O O . HIS A 1 186 ? -16.257 11.740 -4.942 1.00 91.38 186 HIS A O 1
ATOM 1535 N N . HIS A 1 187 ? -15.650 10.548 -3.150 1.00 89.81 187 HIS A N 1
ATOM 1536 C CA . HIS A 1 187 ? -16.894 10.801 -2.426 1.00 89.81 187 HIS A CA 1
ATOM 1537 C C . HIS A 1 187 ? -17.129 12.299 -2.178 1.00 89.81 187 HIS A C 1
ATOM 1539 O O . HIS A 1 187 ? -18.260 12.761 -2.290 1.00 89.81 187 HIS A O 1
ATOM 1545 N N . LYS A 1 188 ? -16.091 13.073 -1.833 1.00 86.06 188 LYS A N 1
ATOM 1546 C CA . LYS A 1 188 ? -16.217 14.529 -1.634 1.00 86.06 188 LYS A CA 1
ATOM 1547 C C . LYS A 1 188 ? -16.570 15.269 -2.924 1.00 86.06 188 LYS A C 1
ATOM 1549 O O . LYS A 1 188 ? -17.285 16.258 -2.851 1.00 86.06 188 LYS A O 1
ATOM 1554 N N . VAL A 1 189 ? -16.058 14.803 -4.063 1.00 87.31 189 VAL A N 1
ATOM 1555 C CA . VAL A 1 189 ? -16.361 15.377 -5.381 1.00 87.31 189 VAL A CA 1
ATOM 1556 C C . VAL A 1 189 ? -17.777 15.009 -5.821 1.00 87.31 189 VAL A C 1
ATOM 1558 O O . VAL A 1 189 ? -18.517 15.883 -6.252 1.00 87.31 189 VAL A O 1
ATOM 1561 N N . LYS A 1 190 ? -18.176 13.740 -5.669 1.00 87.00 190 LYS A N 1
ATOM 1562 C CA . LYS A 1 190 ? -19.505 13.248 -6.067 1.00 87.00 190 LYS A CA 1
ATOM 1563 C C . LYS A 1 190 ? -20.630 13.800 -5.192 1.00 87.00 190 LYS A C 1
ATOM 1565 O O . LYS A 1 190 ? -21.709 14.102 -5.686 1.00 87.00 190 LYS A O 1
ATOM 1570 N N . TYR A 1 191 ? -20.379 13.912 -3.893 1.00 84.94 191 TYR A N 1
ATOM 1571 C CA . TYR A 1 191 ? -21.317 14.460 -2.920 1.00 84.94 191 TYR A CA 1
ATOM 1572 C C . TYR A 1 191 ? -20.683 15.697 -2.293 1.00 84.94 191 TYR A C 1
ATOM 1574 O O . TYR A 1 191 ? -20.195 15.623 -1.153 1.00 84.94 191 TYR A O 1
ATOM 1582 N N . PRO A 1 192 ? -20.639 16.823 -3.032 1.00 78.06 192 PRO A N 1
ATOM 1583 C CA . PRO A 1 192 ? -20.165 18.071 -2.475 1.00 78.06 192 PRO A CA 1
ATOM 1584 C C . PRO A 1 192 ? -21.108 18.412 -1.328 1.00 78.06 192 PRO A C 1
ATOM 1586 O O . PRO A 1 192 ? -22.266 18.778 -1.520 1.00 78.06 192 PRO A O 1
ATOM 1589 N N . LYS A 1 193 ? -20.636 18.229 -0.092 1.00 71.44 193 LYS A N 1
ATOM 1590 C CA . LYS A 1 193 ? -21.357 18.763 1.058 1.00 71.44 193 LYS A CA 1
ATOM 1591 C C . LYS A 1 193 ? -21.443 20.257 0.810 1.00 71.44 193 LYS A C 1
ATOM 1593 O O . LYS A 1 193 ? -20.389 20.868 0.650 1.00 71.44 193 LYS A O 1
ATOM 1598 N N . SER A 1 194 ? -22.658 20.808 0.783 1.00 56.06 194 SER A N 1
ATOM 1599 C CA . SER A 1 194 ? -22.883 22.250 0.843 1.00 56.06 194 SER A CA 1
ATOM 1600 C C . SER A 1 194 ? -21.948 22.806 1.909 1.00 56.06 194 SER A C 1
ATOM 1602 O O . SER A 1 194 ? -22.116 22.575 3.110 1.00 56.06 194 SER A O 1
ATOM 1604 N N . THR A 1 195 ? -20.890 23.478 1.472 1.00 55.62 195 THR A N 1
ATOM 1605 C CA . THR A 1 195 ? -20.059 24.266 2.359 1.00 55.62 195 THR A CA 1
ATOM 1606 C C . THR A 1 195 ? -20.772 25.586 2.599 1.00 55.62 195 THR A C 1
ATOM 1608 O O . THR A 1 195 ? -20.159 26.635 2.506 1.00 55.62 195 THR A O 1
ATOM 1611 N N . ASN A 1 196 ? -22.000 25.523 3.115 1.00 44.75 196 ASN A N 1
ATOM 1612 C CA . ASN A 1 196 ? -22.393 26.418 4.197 1.00 44.75 196 ASN A CA 1
ATOM 1613 C C . ASN A 1 196 ? -21.654 26.005 5.483 1.00 44.75 196 ASN A C 1
ATOM 1615 O O . ASN A 1 196 ? -22.218 25.917 6.568 1.00 44.75 196 ASN A O 1
ATOM 1619 N N . LYS A 1 197 ? -20.344 25.753 5.377 1.00 51.66 197 LYS A N 1
ATOM 1620 C CA . LYS A 1 197 ? -19.448 26.027 6.480 1.00 51.66 197 LYS A CA 1
ATOM 1621 C C . LYS A 1 197 ? -19.244 27.523 6.402 1.00 51.66 197 LYS A C 1
ATOM 1623 O O . LYS A 1 197 ? -18.251 27.990 5.855 1.00 51.66 197 LYS A O 1
ATOM 1628 N N . THR A 1 198 ? -20.192 28.270 6.960 1.00 44.72 198 THR A N 1
ATOM 1629 C CA . THR A 1 198 ? -19.806 29.513 7.598 1.00 44.72 198 THR A CA 1
ATOM 1630 C C . THR A 1 198 ? -18.600 29.148 8.458 1.00 44.72 198 THR A C 1
ATOM 1632 O O . THR A 1 198 ? -18.727 28.420 9.446 1.00 44.72 198 THR A O 1
ATOM 1635 N N . PHE A 1 199 ? -17.409 29.610 8.085 1.00 46.16 199 PHE A N 1
ATOM 1636 C CA . PHE A 1 199 ? -16.421 29.960 9.090 1.00 46.16 199 PHE A CA 1
ATOM 1637 C C . PHE A 1 199 ? -17.079 31.084 9.898 1.00 46.16 199 PHE A C 1
ATOM 1639 O O . PHE A 1 199 ? -16.776 32.259 9.736 1.00 46.16 199 PHE A O 1
ATOM 1646 N N . THR A 1 200 ? -18.075 30.744 10.720 1.00 45.00 200 THR A N 1
ATOM 1647 C CA . THR A 1 200 ? -18.520 31.602 11.800 1.00 45.00 200 THR A CA 1
ATOM 1648 C C . THR A 1 200 ? -17.303 31.676 12.682 1.00 45.00 200 THR A C 1
ATOM 1650 O O . THR A 1 200 ? -17.025 30.745 13.437 1.00 45.00 200 THR A O 1
ATOM 1653 N N . SER A 1 201 ? -16.530 32.744 12.501 1.00 48.84 201 SER A N 1
ATOM 1654 C CA . SER A 1 201 ? -15.539 33.172 13.464 1.00 48.84 201 SER A CA 1
ATOM 1655 C C . SER A 1 201 ? -16.167 33.014 14.843 1.00 48.84 201 SER A C 1
ATOM 1657 O O . SER A 1 201 ? -17.137 33.691 15.190 1.00 48.84 201 SER A O 1
ATOM 1659 N N . HIS A 1 202 ? -15.646 32.069 15.624 1.00 52.59 202 HIS A N 1
ATOM 1660 C CA . HIS A 1 202 ? -16.152 31.782 16.965 1.00 52.59 202 HIS A CA 1
ATOM 1661 C C . HIS A 1 202 ? -15.903 32.948 17.934 1.00 52.59 202 HIS A C 1
ATOM 1663 O O . HIS A 1 202 ? -16.335 32.894 19.084 1.00 52.59 202 HIS A O 1
ATOM 1669 N N . ARG A 1 203 ? -15.242 34.013 17.456 1.00 53.56 203 ARG A N 1
ATOM 1670 C CA . ARG A 1 203 ? -15.065 35.293 18.138 1.00 53.56 203 ARG A CA 1
ATOM 1671 C C . ARG A 1 203 ? -16.397 35.961 18.483 1.00 53.56 203 ARG A C 1
ATOM 1673 O O . ARG A 1 203 ? -16.450 36.666 19.479 1.00 53.56 203 ARG A O 1
ATOM 1680 N N . PHE A 1 204 ? -17.452 35.701 17.705 1.00 51.94 204 PHE A N 1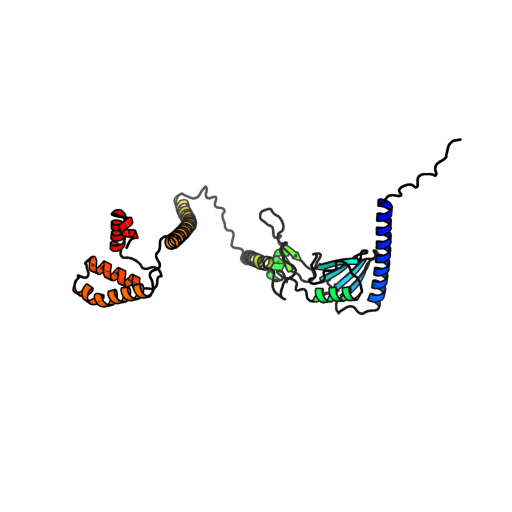
ATOM 1681 C CA . PHE A 1 204 ? -18.757 36.359 17.846 1.00 51.94 204 PHE A CA 1
ATOM 1682 C C . PHE A 1 204 ? -19.900 35.411 18.261 1.00 51.94 204 PHE A C 1
ATOM 1684 O O . PHE A 1 204 ? -21.069 35.773 18.166 1.00 51.94 204 PHE A O 1
ATOM 1691 N N . LEU A 1 205 ? -19.601 34.184 18.713 1.00 54.75 205 LEU A N 1
ATOM 1692 C CA . LEU A 1 205 ? -20.633 33.302 19.271 1.00 54.75 205 LEU A CA 1
ATOM 1693 C C . LEU A 1 205 ? -21.043 33.787 20.668 1.00 54.75 205 LEU A C 1
ATOM 1695 O O . LEU A 1 205 ? -20.204 33.855 21.562 1.00 54.75 205 LEU A O 1
ATOM 1699 N N . ILE A 1 206 ? -22.340 34.052 20.854 1.00 61.81 206 ILE A N 1
ATOM 1700 C CA . ILE A 1 206 ? -22.945 34.368 22.157 1.00 61.81 206 ILE A CA 1
ATOM 1701 C C . ILE A 1 206 ? -22.645 33.223 23.143 1.00 61.81 206 ILE A C 1
ATOM 1703 O O . ILE A 1 206 ? -22.734 32.038 22.794 1.00 61.81 206 ILE A O 1
ATOM 1707 N N . ASP A 1 207 ? -22.273 33.597 24.368 1.00 60.31 207 ASP A N 1
ATOM 1708 C CA . ASP A 1 207 ? -21.565 32.785 25.370 1.00 60.31 207 ASP A CA 1
ATOM 1709 C C . ASP A 1 207 ? -22.182 31.398 25.652 1.00 60.31 207 ASP A C 1
ATOM 1711 O O . ASP A 1 207 ? -21.490 30.417 25.933 1.00 60.31 207 ASP A O 1
ATOM 1715 N N . THR A 1 208 ? -23.499 31.255 25.508 1.00 61.41 208 THR A N 1
ATOM 1716 C CA . THR A 1 208 ? -24.231 30.010 25.787 1.00 61.41 208 THR A CA 1
ATOM 1717 C C . THR A 1 208 ? -23.957 28.901 24.763 1.00 61.41 208 THR A C 1
ATOM 1719 O O . THR A 1 208 ? -23.681 27.759 25.142 1.00 61.41 208 THR A O 1
ATOM 1722 N N . LYS A 1 209 ? -23.945 29.220 23.461 1.00 60.28 209 LYS A N 1
ATOM 1723 C CA . LYS A 1 209 ? -23.664 28.241 22.389 1.00 60.28 209 LYS A CA 1
ATOM 1724 C C . LYS A 1 209 ? -22.175 27.889 22.313 1.00 60.28 209 LYS A C 1
ATOM 1726 O O . LYS A 1 209 ? -21.825 26.738 22.043 1.00 60.28 209 LYS A O 1
ATOM 1731 N N . LYS A 1 210 ? -21.298 28.850 22.628 1.00 59.47 210 LYS A N 1
ATOM 1732 C CA . LYS A 1 210 ? -19.845 28.645 22.753 1.00 59.47 210 LYS A CA 1
ATOM 1733 C C . LYS A 1 210 ? -19.518 27.634 23.857 1.00 59.47 210 LYS A C 1
ATOM 1735 O O . LYS A 1 210 ? -18.766 26.689 23.623 1.00 59.47 210 LYS A O 1
ATOM 1740 N N . ASN A 1 211 ? -20.156 27.762 25.021 1.00 62.56 211 ASN A N 1
ATOM 1741 C CA . ASN A 1 211 ? -19.965 26.847 26.146 1.00 62.56 211 ASN A CA 1
ATOM 1742 C C . ASN A 1 211 ? -20.445 25.417 25.857 1.00 62.56 211 ASN A C 1
ATOM 1744 O O . ASN A 1 211 ? -19.780 24.454 26.239 1.00 62.56 211 ASN A O 1
ATOM 1748 N N . GLN A 1 212 ? -21.563 25.243 25.148 1.00 69.50 212 GLN A N 1
ATOM 1749 C CA . GLN A 1 212 ? -22.055 23.910 24.784 1.00 69.50 212 GLN A CA 1
ATOM 1750 C C . GLN A 1 212 ? -21.105 23.189 23.812 1.00 69.50 212 GLN A C 1
ATOM 1752 O O . GLN A 1 212 ? -20.850 21.992 23.963 1.00 69.50 212 GLN A O 1
ATOM 1757 N N . PHE A 1 213 ? -20.527 23.925 22.860 1.00 65.88 213 PHE A N 1
ATOM 1758 C CA . PHE A 1 213 ? -19.558 23.384 21.910 1.00 65.88 213 PHE A CA 1
ATOM 1759 C C . PHE A 1 213 ? -18.205 23.071 22.560 1.00 65.88 213 PHE A C 1
ATOM 1761 O O . PHE A 1 213 ? -17.687 21.970 22.377 1.00 65.88 213 PHE A O 1
ATOM 1768 N N . LEU A 1 214 ? -17.663 23.985 23.376 1.00 68.25 214 LEU A N 1
ATOM 1769 C CA . LEU A 1 214 ? -16.443 23.738 24.153 1.00 68.25 214 LEU A CA 1
ATOM 1770 C C . LEU A 1 214 ? -16.605 22.496 25.032 1.00 68.25 214 LEU A C 1
ATOM 1772 O O . LEU A 1 214 ? -15.743 21.622 25.030 1.00 68.25 214 LEU A O 1
ATOM 1776 N N . ARG A 1 215 ? -17.758 22.336 25.694 1.00 70.75 215 ARG A N 1
ATOM 1777 C CA . ARG A 1 215 ? -18.076 21.117 26.453 1.00 70.75 215 ARG A CA 1
ATOM 1778 C C . ARG A 1 215 ? -18.049 19.864 25.576 1.00 70.75 215 ARG A C 1
ATOM 1780 O O . ARG A 1 215 ? -17.544 18.843 26.027 1.00 70.75 215 ARG A O 1
ATOM 1787 N N . ALA A 1 216 ? -18.566 19.902 24.349 1.00 74.88 216 ALA A N 1
ATOM 1788 C CA . ALA A 1 216 ? -18.526 18.755 23.438 1.00 74.88 216 ALA A CA 1
ATOM 1789 C C . ALA A 1 216 ? -17.099 18.424 22.959 1.00 74.88 216 ALA A C 1
ATOM 1791 O O . ALA A 1 216 ? -16.720 17.251 22.926 1.00 74.88 216 ALA A O 1
ATOM 1792 N N . PHE A 1 217 ? -16.296 19.444 22.647 1.00 74.19 217 PHE A N 1
ATOM 1793 C CA . PHE A 1 217 ? -14.894 19.292 22.256 1.00 74.19 217 PHE A CA 1
ATOM 1794 C C . PHE A 1 217 ? -14.050 18.723 23.405 1.00 74.19 217 PHE A C 1
ATOM 1796 O O . PHE A 1 217 ? -13.464 17.648 23.261 1.00 74.19 217 PHE A O 1
ATOM 1803 N N . PHE A 1 218 ? -14.106 19.350 24.585 1.00 70.31 218 PHE A N 1
ATOM 1804 C CA . PHE A 1 218 ? -13.420 18.867 25.783 1.00 70.31 218 PHE A CA 1
ATOM 1805 C C . PHE A 1 218 ? -13.905 17.481 26.210 1.00 70.31 218 PHE A C 1
ATOM 1807 O O . PHE A 1 218 ? -13.118 16.692 26.714 1.00 70.31 218 PHE A O 1
ATOM 1814 N N . ARG A 1 219 ? -15.177 17.115 25.990 1.00 73.00 219 ARG A N 1
ATOM 1815 C CA . ARG A 1 219 ? -15.657 15.738 26.230 1.00 73.00 219 ARG A CA 1
ATOM 1816 C C . ARG A 1 219 ? -14.965 14.717 25.332 1.00 73.00 219 ARG A C 1
ATOM 1818 O O . ARG A 1 219 ? -14.690 13.611 25.792 1.00 73.00 219 ARG A O 1
ATOM 1825 N N . LYS A 1 220 ? -14.703 15.060 24.069 1.00 74.31 220 LYS A N 1
ATOM 1826 C CA . LYS A 1 220 ? -14.015 14.175 23.122 1.00 74.31 220 LYS A CA 1
ATOM 1827 C C . LYS A 1 220 ? -12.544 14.020 23.497 1.00 74.31 220 LYS A C 1
ATOM 1829 O O . LYS A 1 220 ? -12.069 12.894 23.581 1.00 74.31 220 LYS A O 1
ATOM 1834 N N . GLU A 1 221 ? -11.860 15.121 23.779 1.00 74.69 221 GLU A N 1
ATOM 1835 C CA . GLU A 1 221 ? -10.455 15.117 24.196 1.00 74.69 221 GLU A CA 1
ATOM 1836 C C . GLU A 1 221 ? -10.263 14.405 25.543 1.00 74.69 221 GLU A C 1
ATOM 1838 O O . GLU A 1 221 ? -9.473 13.467 25.643 1.00 74.69 221 GLU A O 1
ATOM 1843 N N . ASN A 1 222 ? -11.111 14.709 26.532 1.00 73.62 222 ASN A N 1
ATOM 1844 C CA . ASN A 1 222 ? -11.136 13.990 27.806 1.00 73.62 222 ASN A CA 1
ATOM 1845 C C . ASN A 1 222 ? -11.407 12.496 27.630 1.00 73.62 222 ASN A C 1
ATOM 1847 O O . ASN A 1 222 ? -10.935 11.706 28.437 1.00 73.62 222 ASN A O 1
ATOM 1851 N N . ARG A 1 223 ? -12.162 12.071 26.610 1.00 76.88 223 ARG A N 1
ATOM 1852 C CA . ARG A 1 223 ? -12.371 10.640 26.348 1.00 76.88 223 ARG A CA 1
ATOM 1853 C C . ARG A 1 223 ? -11.078 9.962 25.890 1.00 76.88 223 ARG A C 1
ATOM 1855 O O . ARG A 1 223 ? -10.803 8.863 26.359 1.00 76.88 223 ARG A O 1
ATOM 1862 N N . PHE A 1 224 ? -10.293 10.597 25.019 1.00 75.06 224 PHE A N 1
ATOM 1863 C CA . PHE A 1 224 ? -8.999 10.058 24.583 1.00 75.06 224 PHE A CA 1
ATOM 1864 C C . PHE A 1 224 ? -7.996 9.998 25.733 1.00 75.06 224 PHE A C 1
ATOM 1866 O O . PHE A 1 224 ? -7.406 8.947 25.963 1.00 75.06 224 PHE A O 1
ATOM 1873 N N . VAL A 1 225 ? -7.881 11.080 26.508 1.00 77.12 225 VAL A N 1
ATOM 1874 C CA . VAL A 1 225 ? -6.992 11.132 27.678 1.00 77.12 225 VAL A CA 1
ATOM 1875 C C . VAL A 1 225 ? -7.407 10.099 28.729 1.00 77.12 225 VAL A C 1
ATOM 1877 O O . VAL A 1 225 ? -6.572 9.342 29.213 1.00 77.12 225 VAL A O 1
ATOM 1880 N N . LYS A 1 226 ? -8.707 9.988 29.039 1.00 78.62 226 LYS A N 1
ATOM 1881 C CA . LYS A 1 226 ? -9.214 8.970 29.975 1.00 78.62 226 LYS A CA 1
ATOM 1882 C C . LYS A 1 226 ? -8.948 7.549 29.494 1.00 78.62 226 LYS A C 1
ATOM 1884 O O . LYS A 1 226 ? -8.663 6.699 30.328 1.00 78.62 226 LYS A O 1
ATOM 1889 N N . LYS A 1 227 ? -9.040 7.296 28.185 1.00 82.38 227 LYS A N 1
ATOM 1890 C CA . LYS A 1 227 ? -8.711 5.989 27.613 1.00 82.38 227 LYS A CA 1
ATOM 1891 C C . LYS A 1 227 ? -7.221 5.681 27.778 1.00 82.38 227 LYS A C 1
ATOM 1893 O O . LYS A 1 227 ? -6.906 4.648 28.341 1.00 82.38 227 LYS A O 1
ATOM 1898 N N . GLY A 1 228 ? -6.330 6.607 27.417 1.00 80.62 228 GLY A N 1
ATOM 1899 C CA . GLY A 1 228 ? -4.886 6.414 27.603 1.00 80.62 228 GLY A CA 1
ATOM 1900 C C . GLY A 1 228 ? -4.488 6.192 29.068 1.00 80.62 228 GLY A C 1
ATOM 1901 O O . GLY A 1 228 ? -3.674 5.327 29.366 1.00 80.62 228 GLY A O 1
ATOM 1902 N N . ILE A 1 229 ? -5.119 6.909 30.007 1.00 76.81 229 ILE A N 1
ATOM 1903 C CA . ILE A 1 229 ? -4.916 6.684 31.448 1.00 76.81 229 ILE A CA 1
ATOM 1904 C C . ILE A 1 229 ? -5.432 5.306 31.881 1.00 76.81 229 ILE A C 1
ATOM 1906 O O . ILE A 1 229 ? -4.812 4.674 32.732 1.00 76.81 229 ILE A O 1
ATOM 1910 N N . ALA A 1 230 ? -6.573 4.853 31.354 1.00 80.25 230 ALA A N 1
ATOM 1911 C CA . ALA A 1 230 ? -7.113 3.533 31.664 1.00 80.25 230 ALA A CA 1
ATOM 1912 C C . ALA A 1 230 ? -6.190 2.423 31.148 1.00 80.25 230 ALA A C 1
ATOM 1914 O O . ALA A 1 230 ? -5.872 1.521 31.914 1.00 80.25 230 ALA A O 1
ATOM 1915 N N . ASP A 1 231 ? -5.708 2.549 29.911 1.00 78.12 231 ASP A N 1
ATOM 1916 C CA . ASP A 1 231 ? -4.795 1.592 29.284 1.00 78.12 231 ASP A CA 1
ATOM 1917 C C . ASP A 1 231 ? -3.469 1.516 30.073 1.00 78.12 231 ASP A C 1
ATOM 1919 O O . ASP A 1 231 ? -3.051 0.433 30.470 1.00 78.12 231 ASP A O 1
ATOM 1923 N N . MET A 1 232 ? -2.881 2.663 30.445 1.00 74.88 232 MET A N 1
ATOM 1924 C CA . MET A 1 232 ? -1.662 2.716 31.273 1.00 74.88 232 MET A CA 1
ATOM 1925 C C . MET A 1 232 ? -1.870 2.148 32.689 1.00 74.88 232 MET A C 1
ATOM 1927 O O . MET A 1 232 ? -0.955 1.585 33.285 1.00 74.88 232 MET A O 1
ATOM 1931 N N . LYS A 1 233 ? -3.061 2.320 33.279 1.00 78.06 233 LYS A N 1
ATOM 1932 C CA . LYS A 1 233 ? -3.390 1.709 34.578 1.00 78.06 233 LYS A CA 1
ATOM 1933 C C . LYS A 1 233 ? -3.538 0.195 34.471 1.00 78.06 233 LYS A C 1
ATOM 1935 O O . LYS A 1 233 ? -3.191 -0.484 35.429 1.00 78.06 233 LYS A O 1
ATOM 1940 N N . LEU A 1 234 ? -4.055 -0.297 33.346 1.00 75.50 234 LEU A N 1
ATOM 1941 C CA . LEU A 1 234 ? -4.212 -1.723 33.084 1.00 75.50 234 LEU A CA 1
ATOM 1942 C C . LEU A 1 234 ? -2.840 -2.388 32.943 1.00 75.50 234 LEU A C 1
ATOM 1944 O O . LEU A 1 234 ? -2.553 -3.326 33.667 1.00 75.50 234 LEU A O 1
ATOM 1948 N N . GLU A 1 235 ? -1.949 -1.797 32.145 1.00 78.19 235 GLU A N 1
ATOM 1949 C CA . GLU A 1 235 ? -0.569 -2.271 31.970 1.00 78.19 235 GLU A CA 1
ATOM 1950 C C . GLU A 1 235 ? 0.207 -2.316 33.297 1.00 78.19 235 GLU A C 1
ATOM 1952 O O . GLU A 1 235 ? 0.874 -3.298 33.612 1.00 78.19 235 GLU A O 1
ATOM 1957 N N . LYS A 1 236 ? 0.070 -1.276 34.133 1.00 78.38 236 LYS A N 1
ATOM 1958 C CA . LYS A 1 236 ? 0.666 -1.271 35.479 1.00 78.38 236 LYS A CA 1
ATOM 1959 C C . LYS A 1 236 ? 0.077 -2.342 36.392 1.00 78.38 236 LYS A C 1
ATOM 1961 O O . LYS A 1 236 ? 0.791 -2.848 37.250 1.00 78.38 236 LYS A O 1
ATOM 1966 N N . PHE A 1 237 ? -1.212 -2.638 36.253 1.00 73.12 237 PHE A N 1
ATOM 1967 C CA . PHE A 1 237 ? -1.871 -3.6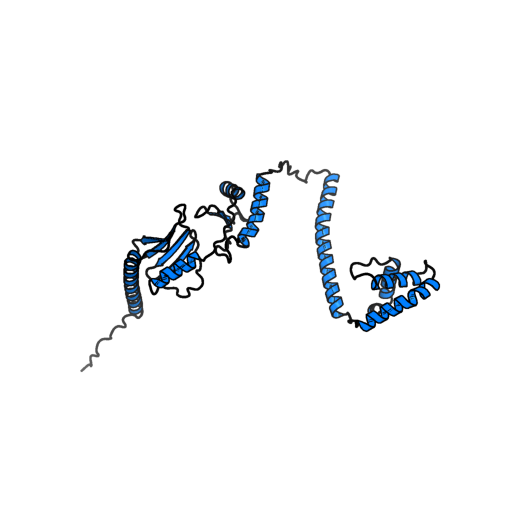71 37.043 1.00 73.12 237 PHE A CA 1
ATOM 1968 C C . PHE A 1 237 ? -1.418 -5.067 36.611 1.00 73.12 237 PHE A C 1
ATOM 1970 O O . PHE A 1 237 ? -1.096 -5.874 37.474 1.00 73.12 237 PHE A O 1
ATOM 1977 N N . ASP A 1 238 ? -1.314 -5.314 35.306 1.00 74.31 238 ASP A N 1
ATOM 1978 C CA . ASP A 1 238 ? -0.830 -6.582 34.754 1.00 74.31 238 ASP A CA 1
ATOM 1979 C C . ASP A 1 238 ? 0.626 -6.835 35.177 1.00 74.31 238 ASP A C 1
ATOM 1981 O O . ASP A 1 238 ? 0.932 -7.882 35.739 1.00 74.31 238 ASP A O 1
ATOM 1985 N N . SER A 1 239 ? 1.501 -5.830 35.057 1.00 77.94 239 SER A N 1
ATOM 1986 C CA . SER A 1 239 ? 2.889 -5.916 35.535 1.00 77.94 239 SER A CA 1
ATOM 1987 C C . SER A 1 239 ? 2.992 -6.128 37.055 1.00 77.94 239 SER A C 1
ATOM 1989 O O . SER A 1 239 ? 3.842 -6.884 37.533 1.00 77.94 239 SER A O 1
ATOM 1991 N N . TYR A 1 240 ? 2.119 -5.485 37.839 1.00 75.06 240 TYR A N 1
ATOM 1992 C CA . TYR A 1 240 ? 2.062 -5.689 39.287 1.00 75.06 240 TYR A CA 1
ATOM 1993 C C . TYR A 1 240 ? 1.579 -7.100 39.649 1.00 75.06 240 TYR A C 1
ATOM 1995 O O . TYR A 1 240 ? 2.115 -7.708 40.574 1.00 75.06 240 TYR A O 1
ATOM 2003 N N . ALA A 1 241 ? 0.601 -7.631 38.911 1.00 70.25 241 ALA A N 1
ATOM 2004 C CA . ALA A 1 241 ? 0.108 -8.989 39.084 1.00 70.25 241 ALA A CA 1
ATOM 2005 C C . ALA A 1 241 ? 1.195 -10.015 38.739 1.00 70.25 241 ALA A C 1
ATOM 2007 O O . ALA A 1 241 ? 1.420 -10.932 39.517 1.00 70.25 241 ALA A O 1
ATOM 2008 N N . GLU A 1 242 ? 1.938 -9.843 37.648 1.00 74.75 242 GLU A N 1
ATOM 2009 C CA . GLU A 1 242 ? 3.037 -10.752 37.283 1.00 74.75 242 GLU A CA 1
ATOM 2010 C C . GLU A 1 242 ? 4.157 -10.798 38.333 1.00 74.75 242 GLU A C 1
ATOM 2012 O O . GLU A 1 242 ? 4.762 -11.845 38.546 1.00 74.75 242 GLU A O 1
ATOM 2017 N N . THR A 1 243 ? 4.427 -9.676 39.003 1.00 77.38 243 THR A N 1
ATOM 2018 C CA . THR A 1 243 ? 5.520 -9.573 39.985 1.00 77.38 243 THR A CA 1
ATOM 2019 C C . THR A 1 243 ? 5.128 -9.980 41.401 1.00 77.38 243 THR A C 1
ATOM 2021 O O . THR A 1 243 ? 5.990 -10.437 42.146 1.00 77.38 243 THR A O 1
ATOM 2024 N N . ASN A 1 244 ? 3.859 -9.813 41.785 1.00 72.00 244 ASN A N 1
ATOM 2025 C CA . ASN A 1 244 ? 3.409 -10.016 43.168 1.00 72.00 244 ASN A CA 1
ATOM 2026 C C . ASN A 1 244 ? 2.339 -11.103 43.327 1.00 72.00 244 ASN A C 1
ATOM 2028 O O . ASN A 1 244 ? 1.933 -11.373 44.454 1.00 72.00 244 ASN A O 1
ATOM 2032 N N . SER A 1 245 ? 1.859 -11.726 42.245 1.00 69.44 245 SER A N 1
ATOM 2033 C CA . SER A 1 245 ? 0.915 -12.842 42.365 1.00 69.44 245 SER A CA 1
ATOM 2034 C C . SER A 1 245 ? 1.634 -14.172 42.569 1.00 69.44 245 SER A C 1
ATOM 2036 O O . SER A 1 245 ? 2.655 -14.465 41.949 1.00 69.44 245 SER A O 1
ATOM 2038 N N . ILE A 1 246 ? 1.062 -14.996 43.442 1.00 73.62 246 ILE A N 1
ATOM 2039 C CA . ILE A 1 246 ? 1.434 -16.397 43.608 1.00 73.62 246 ILE A CA 1
ATOM 2040 C C . ILE A 1 246 ? 0.397 -17.210 42.837 1.00 73.62 246 ILE A C 1
ATOM 2042 O O . ILE A 1 246 ? -0.805 -17.087 43.079 1.00 73.62 246 ILE A O 1
ATOM 2046 N N . ALA A 1 247 ? 0.852 -18.015 41.877 1.00 68.62 247 ALA A N 1
ATOM 2047 C CA . ALA A 1 247 ? -0.029 -18.909 41.142 1.00 68.62 247 ALA A CA 1
ATOM 2048 C C . ALA A 1 247 ? -0.554 -19.993 42.094 1.00 68.62 247 ALA A C 1
ATOM 2050 O O . ALA A 1 247 ? 0.208 -20.839 42.557 1.00 68.62 247 ALA A O 1
ATOM 2051 N N . VAL A 1 248 ? -1.852 -19.946 42.394 1.00 74.38 248 VAL A N 1
ATOM 2052 C CA . VAL A 1 248 ? -2.539 -21.013 43.129 1.00 74.38 248 VAL A CA 1
ATOM 2053 C C . VAL A 1 248 ? -2.716 -22.198 42.185 1.00 74.38 248 VAL A C 1
ATOM 2055 O O . VAL A 1 248 ? -3.139 -22.021 41.039 1.00 74.38 248 VAL A O 1
ATOM 2058 N N . ASP A 1 249 ? -2.366 -23.394 42.648 1.00 84.19 249 ASP A N 1
ATOM 2059 C CA . ASP A 1 249 ? -2.523 -24.620 41.877 1.00 84.19 249 ASP A CA 1
ATOM 2060 C C . ASP A 1 249 ? -4.008 -24.945 41.633 1.00 84.19 249 ASP A C 1
ATOM 2062 O O . ASP A 1 249 ? -4.900 -24.587 42.407 1.00 84.19 249 ASP A O 1
ATOM 2066 N N . GLU A 1 250 ? -4.283 -25.622 40.519 1.00 81.38 250 GLU A N 1
ATOM 2067 C CA . GLU A 1 250 ? -5.651 -25.913 40.081 1.00 81.38 250 GLU A CA 1
ATOM 2068 C C . GLU A 1 250 ? -6.400 -26.831 41.063 1.00 81.38 250 GLU A C 1
ATOM 2070 O O . GLU A 1 250 ? -7.612 -26.682 41.233 1.00 81.38 250 GLU A O 1
ATOM 2075 N N . SER A 1 251 ? -5.686 -27.716 41.773 1.00 84.19 251 SER A N 1
ATOM 2076 C CA . SER A 1 251 ? -6.257 -28.556 42.835 1.00 84.19 251 SER A CA 1
ATOM 2077 C C . SER A 1 251 ? -6.770 -27.726 44.009 1.00 84.19 251 SER A C 1
ATOM 2079 O O . SER A 1 251 ? -7.942 -27.841 44.360 1.00 84.19 251 SER A O 1
ATOM 2081 N N . THR A 1 252 ? -5.951 -26.828 44.558 1.00 82.31 252 THR A N 1
ATOM 2082 C CA . THR A 1 252 ? -6.337 -25.941 45.663 1.00 82.31 252 THR A CA 1
ATOM 2083 C C . THR A 1 252 ? -7.489 -25.027 45.256 1.00 82.31 252 THR A C 1
ATOM 2085 O O . THR A 1 252 ? -8.430 -24.828 46.026 1.00 82.31 252 THR A O 1
ATOM 2088 N N . ALA A 1 253 ? -7.467 -24.506 44.025 1.00 81.00 253 ALA A N 1
ATOM 2089 C CA . ALA A 1 253 ? -8.568 -23.705 43.503 1.00 81.00 253 ALA A CA 1
ATOM 2090 C C . ALA A 1 253 ? -9.876 -24.515 43.445 1.00 81.00 253 ALA A C 1
ATOM 2092 O O . ALA A 1 253 ? -10.907 -24.046 43.925 1.00 81.00 253 ALA A O 1
ATOM 2093 N N . SER A 1 254 ? -9.841 -25.739 42.912 1.00 84.12 254 SER A N 1
ATOM 2094 C CA . SER A 1 254 ? -11.006 -26.630 42.854 1.00 84.12 254 SER A CA 1
ATOM 2095 C C . SER A 1 254 ? -11.534 -26.993 44.248 1.00 84.12 254 SER A C 1
ATOM 2097 O O . SER A 1 254 ? -12.747 -26.971 44.474 1.00 84.12 254 SER A O 1
ATOM 2099 N N . ASP A 1 255 ? -10.644 -27.274 45.199 1.00 87.44 255 ASP A N 1
ATOM 2100 C CA . ASP A 1 255 ? -11.016 -27.621 46.572 1.00 87.44 255 ASP A CA 1
ATOM 2101 C C . ASP A 1 255 ? -11.701 -26.452 47.287 1.00 87.44 255 ASP A C 1
ATOM 2103 O O . ASP A 1 255 ? -12.739 -26.639 47.926 1.00 87.44 255 ASP A O 1
ATOM 2107 N N . MET A 1 256 ? -11.208 -25.223 47.110 1.00 83.06 256 MET A N 1
ATOM 2108 C CA . MET A 1 256 ? -11.866 -24.031 47.656 1.00 83.06 256 MET A CA 1
ATOM 2109 C C . MET A 1 256 ? -1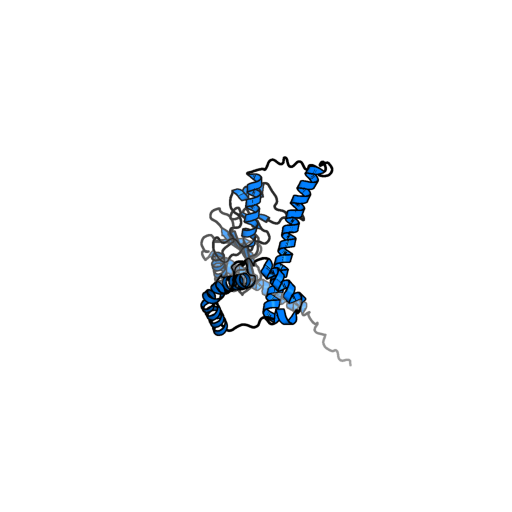3.275 -23.838 47.085 1.00 83.06 256 MET A C 1
ATOM 2111 O O . MET A 1 256 ? -14.214 -23.563 47.835 1.00 83.06 256 MET A O 1
ATOM 2115 N N . ILE A 1 257 ? -13.455 -24.031 45.773 1.00 85.75 257 ILE A N 1
ATOM 2116 C CA . ILE A 1 257 ? -14.773 -23.947 45.121 1.00 85.75 257 ILE A CA 1
ATOM 2117 C C . ILE A 1 257 ? -15.728 -24.983 45.713 1.00 85.75 257 ILE A C 1
ATOM 2119 O O . ILE A 1 257 ? -16.897 -24.687 45.977 1.00 85.75 257 ILE A O 1
ATOM 2123 N N . LYS A 1 258 ? -15.236 -26.204 45.929 1.00 88.75 258 LYS A N 1
ATOM 2124 C CA . LYS A 1 258 ? -16.017 -27.300 46.494 1.00 88.75 258 LYS A CA 1
ATOM 2125 C C . LYS A 1 258 ? -16.471 -26.984 47.921 1.00 88.75 258 LYS A C 1
ATOM 2127 O O . LYS A 1 258 ? -17.672 -27.023 48.179 1.00 88.75 258 LYS A O 1
ATOM 2132 N N . ILE A 1 259 ? -15.553 -26.554 48.789 1.00 88.81 259 ILE A N 1
ATOM 2133 C CA . ILE A 1 259 ? -15.853 -26.146 50.174 1.00 88.81 259 ILE A CA 1
ATOM 2134 C C . ILE A 1 259 ? -16.893 -25.015 50.195 1.00 88.81 259 ILE A C 1
ATOM 2136 O O . ILE A 1 259 ? -17.867 -25.063 50.950 1.00 88.81 259 ILE A O 1
ATOM 2140 N N . MET A 1 260 ? -16.737 -24.003 49.335 1.00 87.75 260 MET A N 1
ATOM 2141 C CA . MET A 1 260 ? -17.690 -22.890 49.258 1.00 87.75 260 MET A CA 1
ATOM 2142 C C . MET A 1 260 ? -19.094 -23.342 48.839 1.00 87.75 260 MET A C 1
ATOM 2144 O O . MET A 1 260 ? -20.086 -22.838 49.367 1.00 87.75 260 MET A O 1
ATOM 2148 N N . ASN A 1 261 ? -19.204 -24.295 47.914 1.00 87.19 261 ASN A N 1
ATOM 2149 C CA . ASN A 1 261 ? -20.501 -24.827 47.499 1.00 87.19 261 ASN A CA 1
ATOM 2150 C C . ASN A 1 261 ? -21.142 -25.704 48.584 1.00 87.19 261 ASN A C 1
ATOM 2152 O O . ASN A 1 261 ? -22.339 -25.567 48.839 1.00 87.19 261 ASN A O 1
ATOM 2156 N N . GLU A 1 262 ? -20.358 -26.552 49.253 1.00 90.12 262 GLU A N 1
ATOM 2157 C CA . GLU A 1 262 ? -20.826 -27.448 50.321 1.00 90.12 262 GLU A CA 1
ATOM 2158 C C . GLU A 1 262 ? -21.411 -26.670 51.509 1.00 90.12 262 GLU A C 1
ATOM 2160 O O . GLU A 1 262 ? -22.487 -27.001 52.010 1.00 90.12 262 GLU A O 1
ATOM 2165 N N . HIS A 1 263 ? -20.764 -25.574 51.912 1.00 88.62 263 HIS A N 1
ATOM 2166 C CA . HIS A 1 263 ? -21.217 -24.767 53.047 1.00 88.62 263 HIS A CA 1
ATOM 2167 C C . HIS A 1 263 ? -22.245 -23.686 52.688 1.00 88.62 263 HIS A C 1
ATOM 2169 O O . HIS A 1 263 ? -22.792 -23.038 53.584 1.00 88.62 263 HIS A O 1
ATOM 2175 N N . ASN A 1 264 ? -22.578 -23.493 51.409 1.00 88.25 264 ASN A N 1
ATOM 2176 C CA . ASN A 1 264 ? -23.481 -22.420 50.990 1.00 88.25 264 ASN A CA 1
ATOM 2177 C C . ASN A 1 264 ? -24.879 -22.523 51.633 1.00 88.25 264 ASN A C 1
ATOM 2179 O O . ASN A 1 264 ? -25.457 -21.514 52.049 1.00 88.25 264 ASN A O 1
ATOM 2183 N N . ALA A 1 265 ? -25.414 -23.741 51.764 1.00 86.12 265 ALA A N 1
ATOM 2184 C CA . ALA A 1 265 ? -26.705 -23.978 52.413 1.00 86.12 265 ALA A CA 1
ATOM 2185 C C . ALA A 1 265 ? -26.660 -23.648 53.915 1.00 86.12 265 ALA A C 1
ATOM 2187 O O . ALA A 1 265 ? -27.563 -22.996 54.438 1.00 86.12 265 ALA A O 1
ATOM 2188 N N . GLN A 1 266 ? -25.572 -24.025 54.593 1.00 89.31 266 GLN A N 1
ATOM 2189 C CA . GLN A 1 266 ? -25.371 -23.759 56.018 1.00 89.31 266 GLN A CA 1
ATOM 2190 C C . GLN A 1 266 ? -25.242 -22.256 56.302 1.00 89.31 266 GLN A C 1
ATOM 2192 O O . GLN A 1 266 ? -25.882 -21.736 57.216 1.00 89.31 266 GLN A O 1
ATOM 2197 N N . ILE A 1 267 ? -24.457 -21.538 55.498 1.00 86.69 267 ILE A N 1
ATOM 2198 C CA . ILE A 1 267 ? -24.282 -20.083 55.617 1.00 86.69 267 ILE A CA 1
ATOM 2199 C C . ILE A 1 267 ? -25.601 -19.347 55.360 1.00 86.69 267 ILE A C 1
ATOM 2201 O O . ILE A 1 267 ? -25.937 -18.415 56.089 1.00 86.69 267 ILE A O 1
ATOM 2205 N N . SER A 1 268 ? -26.384 -19.798 54.377 1.00 84.12 268 SER A N 1
ATOM 2206 C CA . SER A 1 268 ? -27.705 -19.226 54.078 1.00 84.12 268 SER A CA 1
ATOM 2207 C C . SER A 1 268 ? -28.723 -19.448 55.200 1.00 84.12 268 SER A C 1
ATOM 2209 O O . SER A 1 268 ? -29.589 -18.605 55.396 1.00 84.12 268 SER A O 1
ATOM 2211 N N . ALA A 1 269 ? -28.612 -20.549 55.950 1.00 87.81 269 ALA A N 1
ATOM 2212 C CA . ALA A 1 269 ? -29.461 -20.819 57.111 1.00 87.81 269 ALA A CA 1
ATOM 2213 C C . ALA A 1 269 ? -29.018 -20.062 58.378 1.00 87.81 269 ALA A C 1
ATOM 2215 O O . ALA A 1 269 ? -29.842 -19.755 59.235 1.00 87.81 269 ALA A O 1
ATOM 2216 N N . THR A 1 270 ? -27.720 -19.774 58.510 1.00 92.38 270 THR A N 1
ATOM 2217 C CA . THR A 1 270 ? -27.134 -19.193 59.732 1.00 92.38 270 THR A CA 1
ATOM 2218 C C . THR A 1 270 ? -27.250 -17.669 59.762 1.00 92.38 270 THR A C 1
ATOM 2220 O O . THR A 1 270 ? -27.440 -17.076 60.823 1.00 92.38 270 THR A O 1
ATOM 2223 N N . TYR A 1 271 ? -27.126 -17.017 58.604 1.00 90.81 271 TYR A N 1
ATOM 2224 C CA . TYR A 1 271 ? -27.082 -15.563 58.504 1.00 90.81 271 TYR A CA 1
ATOM 2225 C C . TYR A 1 271 ? -28.310 -15.013 57.783 1.00 90.81 271 TYR A C 1
ATOM 2227 O O . TYR A 1 271 ? -28.712 -15.517 56.739 1.00 90.81 271 TYR A O 1
ATOM 2235 N N . SER A 1 272 ? -28.881 -13.932 58.317 1.00 87.31 272 SER A N 1
ATOM 2236 C CA . SER A 1 272 ? -30.014 -13.251 57.689 1.00 87.31 272 SER A CA 1
ATOM 2237 C C . SER A 1 272 ? -29.614 -12.586 56.368 1.00 87.31 272 SER A C 1
ATOM 2239 O O . SER A 1 272 ? -28.468 -12.158 56.197 1.00 87.31 272 SER A O 1
ATOM 2241 N N . GLU A 1 273 ? -30.572 -12.444 55.448 1.00 81.44 273 GLU A N 1
ATOM 2242 C CA . GLU A 1 273 ? -30.348 -11.878 54.105 1.00 81.44 273 GLU A CA 1
ATOM 2243 C 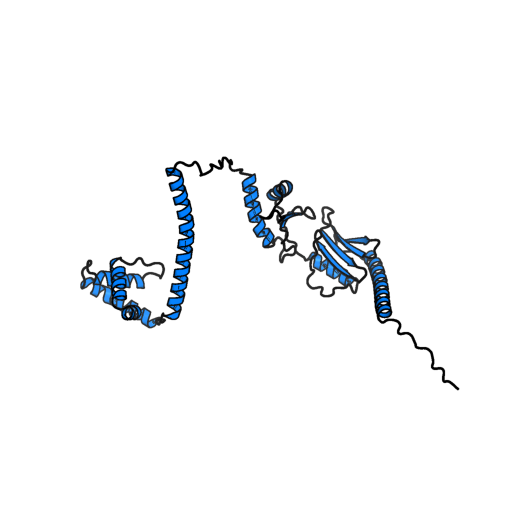C . GLU A 1 273 ? -29.745 -10.463 54.128 1.00 81.44 273 GLU A C 1
ATOM 2245 O O . GLU A 1 273 ? -28.964 -10.101 53.253 1.00 81.44 273 GLU A O 1
ATOM 2250 N N . ASN A 1 274 ? -30.041 -9.677 55.166 1.00 84.19 274 ASN A N 1
ATOM 2251 C CA . ASN A 1 274 ? -29.543 -8.306 55.317 1.00 84.19 274 ASN A CA 1
ATOM 2252 C C . ASN A 1 274 ? -28.207 -8.206 56.075 1.00 84.19 274 ASN A C 1
ATOM 2254 O O . ASN A 1 274 ? -27.729 -7.101 56.343 1.00 84.19 274 ASN A O 1
ATOM 2258 N N . SER A 1 275 ? -27.604 -9.332 56.459 1.00 91.19 275 SER A N 1
ATOM 2259 C CA . SER A 1 275 ? -26.324 -9.338 57.167 1.00 91.19 275 SER A CA 1
ATOM 2260 C C . SER A 1 275 ? -25.143 -9.114 56.216 1.00 91.19 275 SER A C 1
ATOM 2262 O O . SER A 1 275 ? -25.141 -9.537 55.057 1.00 91.19 275 SER A O 1
ATOM 2264 N N . PHE A 1 276 ? -24.085 -8.474 56.720 1.00 89.12 276 PHE A N 1
ATOM 2265 C CA . PHE A 1 276 ? -22.855 -8.298 55.945 1.00 89.12 276 PHE A CA 1
ATOM 2266 C C . PHE A 1 276 ? -22.177 -9.641 55.642 1.00 89.12 276 PHE A C 1
ATOM 2268 O O . PHE A 1 276 ? -21.601 -9.799 54.573 1.00 89.12 276 PHE A O 1
ATOM 2275 N N . GLN A 1 277 ? -22.270 -10.612 56.553 1.00 90.44 277 GLN A N 1
ATOM 2276 C CA . GLN A 1 277 ? -21.692 -11.949 56.409 1.00 90.44 277 GLN A CA 1
ATOM 2277 C C . GLN A 1 277 ? -22.300 -12.688 55.216 1.00 90.44 277 GLN A C 1
ATOM 2279 O O . GLN A 1 277 ? -21.564 -13.221 54.386 1.00 90.44 277 GLN A O 1
ATOM 2284 N N . LYS A 1 278 ? -23.632 -12.649 55.087 1.00 89.19 278 LYS A N 1
ATOM 2285 C CA . LYS A 1 278 ? -24.337 -13.238 53.947 1.00 89.19 278 LYS A CA 1
ATOM 2286 C C . LYS A 1 278 ? -23.967 -12.535 52.641 1.00 89.19 278 LYS A C 1
ATOM 2288 O O . LYS A 1 278 ? -23.572 -13.187 51.680 1.00 89.19 278 LYS A O 1
ATOM 2293 N N . LEU A 1 279 ? -23.971 -11.200 52.644 1.00 90.50 279 LEU A N 1
ATOM 2294 C CA . LEU A 1 279 ? -23.566 -10.389 51.493 1.00 90.50 279 LEU A CA 1
ATOM 2295 C C . LEU A 1 279 ? -22.119 -10.661 51.046 1.00 90.50 279 LEU A C 1
ATOM 2297 O O . LEU A 1 279 ? -21.830 -10.687 49.845 1.00 90.50 279 LEU A O 1
ATOM 2301 N N . PHE A 1 280 ? -21.204 -10.818 52.004 1.00 91.06 280 PHE A N 1
ATOM 2302 C CA . PHE A 1 280 ? -19.806 -11.143 51.752 1.00 91.06 280 PHE A CA 1
ATOM 2303 C C . PHE A 1 280 ? -19.697 -12.507 51.085 1.00 91.06 280 PHE A C 1
ATOM 2305 O O . PHE A 1 280 ? -19.130 -12.598 49.998 1.00 91.06 280 PHE A O 1
ATOM 2312 N N . TRP A 1 281 ? -20.316 -13.528 51.678 1.00 90.44 281 TRP A N 1
ATOM 2313 C CA . TRP A 1 281 ? -20.312 -14.884 51.141 1.00 90.44 281 TRP A CA 1
ATOM 2314 C C . TRP A 1 281 ? -20.868 -14.953 49.716 1.00 90.44 281 TRP A C 1
ATOM 2316 O O . TRP A 1 281 ? -20.202 -15.461 48.814 1.00 90.44 281 TRP A O 1
ATOM 2326 N N . ASP A 1 282 ? -22.037 -14.357 49.481 1.00 89.25 282 ASP A N 1
ATOM 2327 C CA . ASP A 1 282 ? -22.694 -14.372 48.172 1.00 89.25 282 ASP A CA 1
ATOM 2328 C C . ASP A 1 282 ? -21.861 -13.644 47.105 1.00 89.25 282 ASP A C 1
ATOM 2330 O O . ASP A 1 282 ? -21.803 -14.064 45.947 1.00 89.25 282 ASP A O 1
ATOM 2334 N N . SER A 1 283 ? -21.166 -12.567 47.489 1.00 88.38 283 SER A N 1
ATOM 2335 C CA . SER A 1 283 ? -20.266 -11.841 46.587 1.00 88.38 283 SER A CA 1
ATOM 2336 C C . SER A 1 283 ? -19.038 -12.673 46.208 1.00 88.38 283 SER A C 1
ATOM 2338 O O . SER A 1 283 ? -18.644 -12.653 45.041 1.00 88.38 283 SER A O 1
ATOM 2340 N N . GLN A 1 284 ? -18.460 -13.421 47.156 1.00 88.19 284 GLN A N 1
ATOM 2341 C CA . GLN A 1 284 ? -17.328 -14.314 46.888 1.00 88.19 284 GLN A CA 1
ATOM 2342 C C . GLN A 1 284 ? -17.752 -15.498 46.013 1.00 88.19 284 GLN A C 1
ATOM 2344 O O . GLN A 1 284 ? -17.128 -15.764 44.988 1.00 88.19 284 GLN A O 1
ATOM 2349 N N . LEU A 1 285 ? -18.871 -16.150 46.342 1.00 88.25 285 LEU A N 1
ATOM 2350 C CA . LEU A 1 285 ? -19.398 -17.269 45.558 1.00 88.25 285 LEU A CA 1
ATOM 2351 C C . LEU A 1 285 ? -19.703 -16.850 44.113 1.00 88.25 285 LEU A C 1
ATOM 2353 O O . LEU A 1 285 ? -19.381 -17.559 43.158 1.00 88.25 285 LEU A O 1
ATOM 2357 N N . LYS A 1 286 ? -20.268 -15.653 43.928 1.00 87.69 286 LYS A N 1
ATOM 2358 C CA . LYS A 1 286 ? -20.502 -15.075 42.601 1.00 87.69 286 LYS A CA 1
ATOM 2359 C C . LYS A 1 286 ? -19.204 -14.827 41.836 1.00 87.69 286 LYS A C 1
ATOM 2361 O O . LYS A 1 286 ? -19.168 -15.048 40.626 1.00 87.69 286 LYS A O 1
ATOM 2366 N N . ALA A 1 287 ? -18.162 -14.350 42.514 1.00 85.38 287 ALA A N 1
ATOM 2367 C CA . ALA A 1 287 ? -16.879 -14.071 41.881 1.00 85.38 287 ALA A CA 1
ATOM 2368 C C . ALA A 1 287 ? -16.177 -15.342 41.391 1.00 85.38 287 ALA A C 1
ATOM 2370 O O . ALA A 1 287 ? -15.541 -15.330 40.342 1.00 85.38 287 ALA A O 1
ATOM 2371 N N . VAL A 1 288 ? -16.358 -16.430 42.130 1.00 82.69 288 VAL A N 1
ATOM 2372 C CA . VAL A 1 288 ? -15.800 -17.746 41.834 1.00 82.69 288 VAL A CA 1
ATOM 2373 C C . VAL A 1 288 ? -16.550 -18.459 40.700 1.00 82.69 288 VAL A C 1
ATOM 2375 O O . VAL A 1 288 ? -15.936 -19.084 39.841 1.00 82.69 288 VAL A O 1
ATOM 2378 N N . THR A 1 289 ? -17.880 -18.353 40.669 1.00 80.25 289 THR A N 1
ATOM 2379 C CA . THR A 1 289 ? -18.733 -19.056 39.689 1.00 80.25 289 THR A CA 1
ATOM 2380 C C . THR A 1 289 ? -18.868 -18.334 38.347 1.00 80.25 289 THR A C 1
ATOM 2382 O O . THR A 1 289 ? -19.164 -18.962 37.330 1.00 80.25 289 THR A O 1
ATOM 2385 N N . THR A 1 290 ? -18.668 -17.013 38.311 1.00 78.94 290 THR A N 1
ATOM 2386 C CA . THR A 1 290 ? -18.817 -16.212 37.087 1.00 78.94 290 THR A CA 1
ATOM 2387 C C . THR A 1 290 ? -17.484 -16.137 36.330 1.00 78.94 290 THR A C 1
ATOM 2389 O O . THR A 1 290 ? -16.455 -15.868 36.949 1.00 78.94 290 THR A O 1
ATOM 2392 N N . PRO A 1 291 ? -17.454 -16.290 34.989 1.00 70.81 291 PRO A N 1
ATOM 2393 C CA . PRO A 1 291 ? -16.224 -16.106 34.218 1.00 70.81 291 PRO A CA 1
ATOM 2394 C C . PRO A 1 291 ? -15.613 -14.714 34.452 1.00 70.81 291 PRO A C 1
ATOM 2396 O O . PRO A 1 291 ? -16.345 -13.738 34.614 1.00 70.81 291 PRO A O 1
ATOM 2399 N N . LYS A 1 292 ? -14.271 -14.621 34.390 1.00 65.38 292 LYS A N 1
ATOM 2400 C CA . LYS A 1 292 ? -13.395 -13.469 34.744 1.00 65.38 292 LYS A CA 1
ATOM 2401 C C . LYS A 1 292 ? -13.735 -12.095 34.118 1.00 65.38 292 LYS A C 1
ATOM 2403 O O . LYS A 1 292 ? -13.010 -11.123 34.319 1.00 65.38 292 LYS A O 1
ATOM 2408 N N . LYS A 1 293 ? -14.813 -11.959 33.344 1.00 58.56 293 LYS A N 1
ATOM 2409 C CA . LYS A 1 293 ? -15.228 -10.700 32.716 1.00 58.56 293 LYS A CA 1
ATOM 2410 C C . LYS A 1 293 ? -16.147 -9.897 33.644 1.00 58.56 293 LYS A C 1
ATOM 2412 O O . LYS A 1 293 ? -17.343 -10.144 33.742 1.00 58.56 293 LYS A O 1
ATOM 2417 N N . SER A 1 294 ? -15.549 -8.884 34.275 1.00 64.06 294 SER A N 1
ATOM 2418 C CA . SER A 1 294 ? -16.189 -7.749 34.962 1.00 64.06 294 SER A CA 1
ATOM 2419 C C . SER A 1 294 ? -17.315 -8.106 35.944 1.00 64.06 294 SER A C 1
ATOM 2421 O O . SER A 1 294 ? -18.495 -7.859 35.681 1.00 64.06 294 SER A O 1
ATOM 2423 N N . ILE A 1 295 ? -16.951 -8.617 37.119 1.00 80.00 295 ILE A N 1
ATOM 2424 C CA . ILE A 1 295 ? -17.880 -8.720 38.251 1.00 80.00 295 ILE A CA 1
ATOM 2425 C C . ILE A 1 295 ? -18.163 -7.314 38.795 1.00 80.00 295 ILE A C 1
ATOM 2427 O O . ILE A 1 295 ? -17.253 -6.525 39.052 1.00 80.00 295 ILE A O 1
ATOM 2431 N N . ARG A 1 296 ? -19.446 -6.988 38.982 1.00 83.06 296 ARG A N 1
ATOM 2432 C CA . ARG A 1 296 ? -19.866 -5.786 39.715 1.00 83.06 296 ARG A CA 1
ATOM 2433 C C . ARG A 1 296 ? -19.975 -6.121 41.200 1.00 83.06 296 ARG A C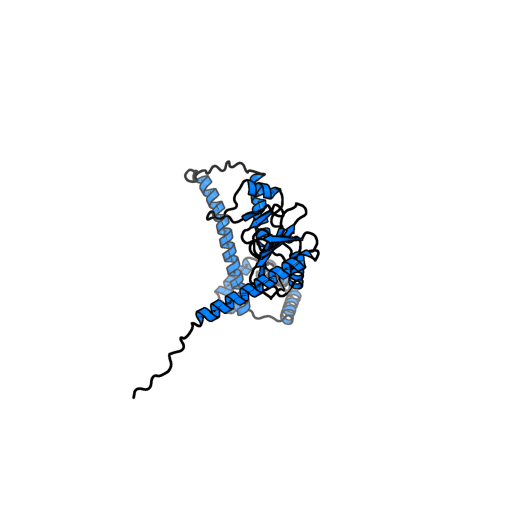 1
ATOM 2435 O O . ARG A 1 296 ? -20.919 -6.799 41.601 1.00 83.06 296 ARG A O 1
ATOM 2442 N N . TRP A 1 297 ? -19.018 -5.640 41.986 1.00 86.94 297 TRP A N 1
ATOM 2443 C CA . TRP A 1 297 ? -18.990 -5.800 43.441 1.00 86.94 297 TRP A CA 1
ATOM 2444 C C . TRP A 1 297 ? -20.021 -4.907 44.136 1.00 86.94 297 TRP A C 1
ATOM 2446 O O . TRP A 1 297 ? -20.259 -3.772 43.714 1.00 86.94 297 TRP A O 1
ATOM 2456 N N . HIS A 1 298 ? -20.613 -5.399 45.227 1.00 89.19 298 HIS A N 1
ATOM 2457 C CA . HIS A 1 298 ? -21.511 -4.591 46.049 1.00 89.19 298 HIS A CA 1
ATOM 2458 C C . HIS A 1 298 ? -20.728 -3.467 46.766 1.00 89.19 298 HIS A C 1
ATOM 2460 O O . HIS A 1 298 ? -19.641 -3.730 47.291 1.00 89.19 298 HIS A O 1
ATOM 2466 N N . PRO A 1 299 ? -21.256 -2.227 46.867 1.00 90.88 299 PRO A N 1
ATOM 2467 C CA . PRO A 1 299 ? -20.538 -1.102 47.476 1.00 90.88 299 PRO A CA 1
ATOM 2468 C C . PRO A 1 299 ? -20.022 -1.359 48.899 1.00 90.88 299 PRO A C 1
ATOM 2470 O O . PRO A 1 299 ? -18.943 -0.888 49.250 1.00 90.88 299 PRO A O 1
ATOM 2473 N N . SER A 1 300 ? -20.761 -2.115 49.718 1.00 90.50 300 SER A N 1
ATOM 2474 C CA . SER A 1 300 ? -20.337 -2.466 51.085 1.00 90.50 300 SER A CA 1
ATOM 2475 C C . SER A 1 300 ? -19.080 -3.337 51.118 1.00 90.50 300 SER A C 1
ATOM 2477 O O . SER A 1 300 ? -18.248 -3.149 51.998 1.00 90.50 300 SER A O 1
ATOM 2479 N N . ILE A 1 301 ? -18.906 -4.234 50.142 1.00 92.19 301 ILE A N 1
ATOM 2480 C CA . ILE A 1 301 ? -17.707 -5.076 50.026 1.00 92.19 301 ILE A CA 1
ATOM 2481 C C . ILE A 1 301 ? -16.505 -4.212 49.659 1.00 92.19 301 ILE A C 1
ATOM 2483 O O . ILE A 1 301 ? -15.474 -4.281 50.316 1.00 92.19 301 ILE A O 1
ATOM 2487 N N . ILE A 1 302 ? -16.671 -3.305 48.691 1.00 90.00 302 ILE A N 1
ATOM 2488 C CA . ILE A 1 302 ? -15.619 -2.356 48.298 1.00 90.00 302 ILE A CA 1
ATOM 2489 C C . ILE A 1 302 ? -15.193 -1.498 49.498 1.00 90.00 302 ILE A C 1
ATOM 2491 O O . ILE A 1 302 ? -14.002 -1.339 49.755 1.00 90.00 302 ILE A O 1
ATOM 2495 N N . LYS A 1 303 ? -16.159 -0.964 50.259 1.00 91.25 303 LYS A N 1
ATOM 2496 C CA . LYS A 1 303 ? -15.878 -0.191 51.479 1.00 91.25 303 LYS A CA 1
ATOM 2497 C C . LYS A 1 303 ? -15.106 -1.015 52.510 1.00 91.25 303 LYS A C 1
ATOM 2499 O O . LYS A 1 303 ? -14.174 -0.487 53.110 1.00 91.25 303 LYS A O 1
ATOM 2504 N N . TRP A 1 304 ? -15.470 -2.282 52.695 1.00 91.06 304 TRP A N 1
ATOM 2505 C CA . TRP A 1 304 ? -14.778 -3.186 53.610 1.00 91.06 304 TRP A CA 1
ATOM 2506 C C . TRP A 1 304 ? -13.342 -3.483 53.159 1.00 91.06 304 TRP A C 1
ATOM 2508 O O . TRP A 1 304 ? -12.429 -3.355 53.967 1.00 91.06 304 TRP A O 1
ATOM 2518 N N . CYS A 1 305 ? -13.105 -3.755 51.872 1.00 90.12 305 CYS A N 1
ATOM 2519 C CA . CYS A 1 305 ? -11.756 -3.950 51.327 1.00 90.12 305 CYS A CA 1
ATOM 2520 C C . CYS A 1 305 ? -10.877 -2.700 51.496 1.00 90.12 305 CYS A C 1
ATOM 2522 O O . CYS A 1 305 ? -9.725 -2.800 51.911 1.00 90.12 305 CYS A O 1
ATOM 2524 N N . ILE A 1 306 ? -11.426 -1.506 51.233 1.00 90.06 306 ILE A N 1
ATOM 2525 C CA . ILE A 1 306 ? -10.719 -0.235 51.462 1.00 90.06 306 ILE A CA 1
ATOM 2526 C C . ILE A 1 306 ? -10.393 -0.064 52.950 1.00 90.06 306 ILE A C 1
ATOM 2528 O O . ILE A 1 306 ? -9.280 0.325 53.296 1.00 90.06 306 ILE A O 1
ATOM 2532 N N . TYR A 1 307 ? -11.349 -0.362 53.832 1.00 91.75 307 TYR A N 1
ATOM 2533 C CA . TYR A 1 307 ? -11.140 -0.299 55.276 1.00 91.75 307 TYR A CA 1
ATOM 2534 C C . TYR A 1 307 ? -10.035 -1.260 55.732 1.00 91.75 307 TYR A C 1
ATOM 2536 O O . TYR A 1 307 ? -9.140 -0.843 56.465 1.00 91.75 307 TYR A O 1
ATOM 2544 N N . LEU A 1 308 ? -10.062 -2.510 55.262 1.00 89.00 308 LEU A N 1
ATOM 2545 C CA . LEU A 1 308 ? -9.078 -3.537 55.595 1.00 89.00 308 LEU A CA 1
ATOM 2546 C C . LEU A 1 308 ? -7.673 -3.118 55.148 1.00 89.00 308 LEU A C 1
ATOM 2548 O O . LEU A 1 308 ? -6.750 -3.106 55.961 1.00 89.00 308 LEU A O 1
ATOM 2552 N N . ARG A 1 309 ? -7.538 -2.652 53.901 1.00 90.31 309 ARG A N 1
ATOM 2553 C CA . ARG A 1 309 ? -6.272 -2.139 53.363 1.00 90.31 309 ARG A CA 1
ATOM 2554 C C . ARG A 1 309 ? -5.744 -0.933 54.137 1.00 90.31 309 ARG A C 1
ATOM 2556 O O . ARG A 1 309 ? -4.546 -0.841 54.381 1.00 90.31 309 ARG A O 1
ATOM 2563 N N . ASN A 1 310 ? -6.624 -0.015 54.535 1.00 90.62 310 ASN A N 1
ATOM 2564 C CA . ASN A 1 310 ? -6.235 1.153 55.328 1.00 90.62 310 ASN A CA 1
ATOM 2565 C C . ASN A 1 310 ? -5.786 0.773 56.745 1.00 90.62 310 ASN A C 1
ATOM 2567 O O . ASN A 1 310 ? -4.980 1.485 57.339 1.00 90.62 310 ASN A O 1
ATOM 2571 N N . LYS A 1 311 ? -6.326 -0.313 57.308 1.00 91.31 311 LYS A N 1
ATOM 2572 C CA . LYS A 1 311 ? -5.952 -0.803 58.640 1.00 91.31 311 LYS A CA 1
ATOM 2573 C C . LYS A 1 311 ? -4.635 -1.562 58.630 1.00 91.31 311 LYS A C 1
ATOM 2575 O O . LYS A 1 311 ? -3.831 -1.376 59.535 1.00 91.31 311 LYS A O 1
ATOM 2580 N N . SER A 1 312 ? -4.419 -2.399 57.625 1.00 90.12 312 SER A N 1
ATOM 2581 C CA . SER A 1 312 ? -3.152 -3.082 57.405 1.00 90.12 312 SER A CA 1
ATOM 2582 C C . SER A 1 312 ? -3.047 -3.450 55.936 1.00 90.12 312 SER A C 1
ATOM 2584 O O . SER A 1 312 ? -3.723 -4.362 55.459 1.00 90.12 312 SER A O 1
ATOM 2586 N N . SER A 1 313 ? -2.180 -2.741 55.216 1.00 84.31 313 SER A N 1
ATOM 2587 C CA . SER A 1 313 ? -1.881 -3.066 53.824 1.00 84.31 313 SER A CA 1
ATOM 2588 C C . SER A 1 313 ? -1.282 -4.464 53.721 1.00 84.31 313 SER A C 1
ATOM 2590 O O . SER A 1 313 ? -1.734 -5.248 52.902 1.00 84.31 313 SER A O 1
ATOM 2592 N N . SER A 1 314 ? -0.351 -4.811 54.613 1.00 81.19 314 SER A N 1
ATOM 2593 C CA . SER A 1 314 ? 0.296 -6.128 54.634 1.00 81.19 314 SER A CA 1
ATOM 2594 C C . SER A 1 314 ? -0.704 -7.277 54.816 1.00 81.19 314 SER A C 1
ATOM 2596 O O . SER A 1 314 ? -0.655 -8.260 54.082 1.00 81.19 314 SER A O 1
ATOM 2598 N N . ALA A 1 315 ? -1.669 -7.132 55.734 1.00 77.94 315 ALA A N 1
ATOM 2599 C CA . ALA A 1 315 ? -2.696 -8.156 55.935 1.00 77.94 315 ALA A CA 1
ATOM 2600 C C . ALA A 1 315 ? -3.640 -8.276 54.730 1.00 77.94 315 ALA A C 1
ATOM 2602 O O . ALA A 1 315 ? -4.078 -9.374 54.420 1.00 77.94 315 ALA A O 1
ATOM 2603 N N . TYR A 1 316 ? -3.945 -7.163 54.053 1.00 84.50 316 TYR A N 1
ATOM 2604 C CA . TYR A 1 316 ? -4.778 -7.173 52.851 1.00 84.50 316 TYR A CA 1
ATOM 2605 C C . TYR A 1 316 ? -4.090 -7.868 51.671 1.00 84.50 316 TYR A C 1
ATOM 2607 O O . TYR A 1 316 ? -4.740 -8.634 50.979 1.00 84.50 316 TYR A O 1
ATOM 2615 N N . GLU A 1 317 ? -2.796 -7.619 51.451 1.00 77.19 317 GLU A N 1
ATOM 2616 C CA . GLU A 1 317 ? -2.043 -8.259 50.358 1.00 77.19 317 GLU A CA 1
ATOM 2617 C C . GLU A 1 317 ? -1.737 -9.748 50.638 1.00 77.19 317 GLU A C 1
ATOM 2619 O O . GLU A 1 317 ? -1.363 -10.475 49.725 1.00 77.19 317 GLU A O 1
ATOM 2624 N N . SER A 1 318 ? -1.878 -10.209 51.889 1.00 76.50 318 SER A N 1
ATOM 2625 C CA . SER A 1 318 ? -1.649 -11.613 52.279 1.00 76.50 318 SER A CA 1
ATOM 2626 C C . SER A 1 318 ? -2.895 -12.511 52.172 1.00 76.50 318 SER A C 1
ATOM 2628 O O . SER A 1 318 ? -2.777 -13.712 52.408 1.00 76.50 318 SER A O 1
ATOM 2630 N N . LEU A 1 319 ? -4.077 -11.939 51.901 1.00 69.62 319 LEU A N 1
ATOM 2631 C CA . LEU A 1 319 ? -5.377 -12.629 51.812 1.00 69.62 319 LEU A CA 1
ATOM 2632 C C . LEU A 1 319 ? -5.779 -12.891 50.359 1.00 69.62 319 LEU A C 1
ATOM 2634 O O . LEU A 1 319 ? -6.333 -13.982 50.109 1.00 69.62 319 LEU A O 1
#

pLDDT: mean 78.58, std 14.1, range [37.44, 94.75]

Secondary structure (DSSP, 8-state):
----PPP------HHHHHHHHHHHHHHHHHHHHHHHHHHHHHSPPPTTEEEEE-TTS-EEEEEEPTTS-EEEEEEE-TTSBEEEEETTEEE--TT---SB--SHHHHHHHHHHHHHPEEP--B--HHHHHHHHH--EE-TTS-EEEEEE-SSS-EEEETT---EESSTTPPPHHHHHHHHHHHHHHHHHHS----------GGG--HHHHHHHHHHHHHHHHHHHHHHHHHHHHHHHHHHHHHH-----HHHHHHHHHHHHHHHHHHHHHS-TTSHHHHHHHHHHHHHHS-SS-----HHHHHHHHHHHHH-HHHHHT-

Radius of gyration: 39.57 Å; chains: 1; bounding box: 118×65×97 Å

Sequence (319 aa):
MQYRMPRKFSLCSKKHFKQSQKEVSLRLSIKKIHYLKIKIQQQQLPQQWVSLFTAKNILKFCKITEDDKVSYCFTVHEDLSFYVTYCSNRIEVNGIEDEKIANIETIFDVINEVDKIHICPGNNDDKFIYLAENRKFLNIEGVPIASLQTIPTKTIRHHNCTIVTSSPDKRCITCNNFRKTLFALHHKVKYPKSTNKTFTSHRFLIDTKKNQFLRAFFRKENRFVKKGIADMKLEKFDSYAETNSIAVDESTASDMIKIMNEHNAQISATYSENSFQKLFWDSQLKAVTTPKKSIRWHPSIIKWCIYLRNKSSSAYESL

Foldseek 3Di:
DDDDDDDDPDPPDPPVVVVVVVVVLLVVLLVVLVVLVVVPVVDDAPPQWDWDDDPQSKIWIFRADPVRFTAKIWIADSNQAIFMDGLNHTDDQPPCPDRGDPDNVVVNVSVVSVVVWAFAPFAQDPLLLVDQVVDFCADPVRHGQWHFDPPPHTHIHGPPFPGTDDDHHDGDPRSVVVVVVSVVVSCCVVDVDPPPVPPPVCVPDDPPVNVVVVVVVVVVVVVVVVVVVVVVVVVVVVVVCVVQPDDDDPVVLVVVLVVLVVCLVVQPVPDDPPDPSNLVSVLVNCCSPDPPPDDDHDPVVVVVLVVVCVVPVVVSSVD

Organism: Amphimedon queenslandica (NCBI:txid400682)